Protein AF-R7V0L1-F1 (afdb_monomer)

Radius of gyration: 21.07 Å; Cα contacts (8 Å, |Δi|>4): 513; chains: 1; bounding box: 52×40×60 Å

pLDDT: mean 90.12, std 7.85, range [48.59, 98.0]

Mean predicted aligned error: 5.05 Å

Secondary structure (DSSP, 8-state):
--TTEEEEESTHHHHHHHHH-PPS---GGGGTB-TTSPBP---HHHHHHHHHHHHHHHTT-GGGS-HHHHH-HHHHTT-TTTHHIIIIISTT--HHHHHTTTTTTTTEETTTEE-HHHHHHTTHHHHHHHHTT--SS--HHHHHHTTTS-HHHHHHHHHHHHHHHHHHHHHHHHHHHHHHHHHH-SEEEEE-SSS-GGGHHHHHHH-TT--EEEEE--HHHHHHHHHTTT--SSS--HHHHHHHHHHHHHHHHHHHHHHHHHSTTTEEEEEHHHHHHSHHHHHHHHHHHTT-SS--HHHHHHHHHHHT-SS---TTSS--S-HHHHHHGGGGS-HHHHHHHHHHHHHHHHHTT---

InterPro domains:
  IPR027417 P-loop containing nucleoside triphosphate hydrolase [G3DSA:3.40.50.300] (94-356)
  IPR027417 P-loop containing nucleoside triphosphate hydrolase [SSF52540] (202-354)
  IPR051135 Gal/GlcNAc/GalNAc Sulfotransferase [PTHR10704] (168-355)

Foldseek 3Di:
DAPLEWEQEALVQLVCCLQQLAAGAADLLQLFADLVLHGDDQDPVSLVSVLVQVLCQLVLVCVPHQLSSLQALPRLCVGPLRVCSNVPLNVPHHLNVLSVLQNVLRAADPDHHRHSVSSVVSVVNVLSVLLAQDQDPPDPSLVVCVVVDDPSNSVSSNSSNNRSNVSVVSSVVVSVVSSVSSVSRPHYYYDHSNDALQSCVSNCVSCVLAAAEAEDEQLLLVLVLCVVVVSDNPVDDSLSSLQNVQSRLVRSLVSCVVVCVVPPLRYDYDYPLCCQVVVQVRQQVVQVSSPHRGHDPVSVVVSVCQQCPPDDPPSPDRRDNHNVCSRCVSVVDPPVSVVSSCVRRVVVCVSSPHDD

Solvent-accessible surface area (backbone atoms only — not comparable to full-atom values): 19430 Å² total; per-residue (Å²): 99,50,89,48,47,39,52,40,49,47,54,55,53,30,48,40,31,62,46,33,30,32,63,72,78,50,49,42,59,46,70,42,34,40,96,88,35,44,72,50,87,76,52,70,66,58,52,54,51,50,38,53,49,54,50,25,62,63,69,44,39,62,89,79,46,60,59,40,62,68,42,37,62,74,40,35,44,67,12,76,82,46,27,59,41,36,68,69,43,34,67,91,55,63,54,61,72,29,33,64,55,33,19,80,67,11,30,47,50,74,87,43,39,50,33,63,67,45,4,57,74,60,41,32,39,61,52,52,61,66,31,52,69,32,82,62,88,87,41,80,65,49,68,67,43,54,86,78,46,58,68,69,62,49,52,25,44,46,52,21,15,31,42,48,33,52,51,41,61,46,38,55,79,36,48,63,60,50,38,54,52,50,71,71,32,82,36,71,45,73,46,76,71,61,64,58,52,66,69,44,62,65,40,47,76,75,36,89,86,60,67,45,76,48,77,42,66,63,63,61,39,50,45,51,57,38,60,79,64,72,65,56,91,70,86,61,52,71,49,54,53,23,38,37,51,32,39,48,52,42,52,31,50,53,33,45,58,51,48,41,68,76,40,71,86,36,61,43,80,44,50,49,59,37,50,63,78,37,40,68,61,40,39,30,53,55,27,39,70,71,76,34,94,51,53,49,73,54,33,55,54,39,52,56,43,26,38,50,20,99,58,55,50,60,94,86,43,80,32,21,49,56,33,64,53,70,62,53,49,50,76,76,52,58,68,65,61,53,50,48,32,42,75,51,26,48,67,42,37,51,75,73,71,46,87,129

Nearest PDB structures (foldseek):
  3ap3-assembly1_A  TM=5.973E-01  e=2.558E-03  Homo sapiens
  8w5z-assembly1_C  TM=5.597E-01  e=4.007E-03  Ixodes
  3ap3-assembly2_D  TM=5.496E-01  e=5.016E-03  Homo sapiens
  5wri-assembly1_B  TM=5.623E-01  e=1.125E-02  Homo sapiens
  2z6v-assembly1_A  TM=3.704E-01  e=3.160E-02  Mycobacterium avium

Sequence (356 aa):
MDPDGLLWYEPLDQFFMAYLGHAQWGLPLHLTMLPSGQRRTIPAEEHSLLRKYLKNMLTCNYDHLPTEALSSRDFIGQSSALRFVKNVCLRRFSILDCTDHITDHCGTRGLHGRDPQESWRNRCPYVIQKVRGLSTRDSPVIHRLTPEFNNSMLNDFIKHGICVNAAKRELKKCLSPAKTVCRRKRIQAVEVLRSNMDALDDVIQEIPDLFVVYLVRDPRAIVRSTMAKSLNASRGTLADEAKILCAKMRLDYEDFRRLNRKYPGLFLMVKYEDLVLRSTVFGNAVYRHIGRDACSVQWQRFIKYATRANKSSGDFGIFRSNGAESVHSWRLMPSKDIADINKYCVGVVRQLGYSV

Organism: Capitella teleta (NCBI:txid283909)

Structure (mmCIF, N/CA/C/O backbone):
data_AF-R7V0L1-F1
#
_entry.id   AF-R7V0L1-F1
#
loop_
_atom_site.group_PDB
_atom_site.id
_atom_site.type_symbol
_atom_site.label_atom_id
_atom_site.label_alt_id
_atom_site.label_comp_id
_atom_site.label_asym_id
_atom_site.label_entity_id
_atom_site.label_seq_id
_atom_site.pdbx_PDB_ins_code
_atom_site.Cartn_x
_atom_site.Cartn_y
_atom_site.Cartn_z
_atom_site.occupancy
_atom_site.B_iso_or_equiv
_atom_site.auth_seq_id
_atom_site.auth_comp_id
_atom_site.auth_asym_id
_atom_site.auth_atom_id
_atom_site.pdbx_PDB_model_num
ATOM 1 N N . MET A 1 1 ? -11.818 -0.217 -15.431 1.00 74.81 1 MET A N 1
ATOM 2 C CA . MET A 1 1 ? -11.684 -1.140 -14.283 1.00 74.81 1 MET A CA 1
ATOM 3 C C . MET A 1 1 ? -12.434 -2.411 -14.605 1.00 74.81 1 MET A C 1
ATOM 5 O O . MET A 1 1 ? -13.411 -2.338 -15.342 1.00 74.81 1 MET A O 1
ATOM 9 N N . ASP A 1 2 ? -11.943 -3.541 -14.109 1.00 85.94 2 ASP A N 1
ATOM 10 C CA . ASP A 1 2 ? -12.599 -4.829 -14.313 1.00 85.94 2 ASP A CA 1
ATOM 11 C C . ASP A 1 2 ? -13.941 -4.866 -13.555 1.00 85.94 2 ASP A C 1
ATOM 13 O O . ASP A 1 2 ? -13.969 -4.493 -12.376 1.00 85.94 2 ASP A O 1
ATOM 17 N N . PRO A 1 3 ? -15.057 -5.242 -14.205 1.00 87.38 3 PRO A N 1
ATOM 18 C CA . PRO A 1 3 ? -16.363 -5.288 -13.556 1.00 87.38 3 PRO A CA 1
ATOM 19 C C . PRO A 1 3 ? -16.449 -6.332 -12.433 1.00 87.38 3 PRO A C 1
ATOM 21 O O . PRO A 1 3 ? -17.240 -6.132 -11.509 1.00 87.38 3 PRO A O 1
ATOM 24 N N . ASP A 1 4 ? -15.625 -7.377 -12.451 1.00 91.38 4 ASP A N 1
ATOM 25 C CA . ASP A 1 4 ? -15.613 -8.444 -11.448 1.00 91.38 4 ASP A CA 1
ATOM 26 C C . ASP A 1 4 ? -14.691 -8.127 -10.259 1.00 91.38 4 ASP A C 1
ATOM 28 O O . ASP A 1 4 ? -14.724 -8.837 -9.250 1.00 91.38 4 ASP A O 1
ATOM 32 N N . GLY A 1 5 ? -13.916 -7.039 -10.340 1.00 92.06 5 GLY A N 1
ATOM 33 C CA . GLY A 1 5 ? -12.948 -6.631 -9.323 1.00 92.06 5 GLY A CA 1
ATOM 34 C C . GLY A 1 5 ? -13.457 -5.621 -8.289 1.00 92.06 5 GLY A C 1
ATOM 35 O O . GLY A 1 5 ? -14.186 -4.673 -8.603 1.00 92.06 5 GLY A O 1
ATOM 36 N N . LEU A 1 6 ? -12.999 -5.787 -7.048 1.00 94.31 6 LEU A N 1
ATOM 37 C CA . LEU A 1 6 ? -12.918 -4.753 -6.018 1.00 94.31 6 LEU A CA 1
ATOM 38 C C . LEU A 1 6 ? -11.441 -4.477 -5.740 1.00 94.31 6 LEU A C 1
ATOM 40 O O . LEU A 1 6 ? -10.730 -5.374 -5.304 1.00 94.31 6 LEU A O 1
ATOM 44 N N . LEU A 1 7 ? -10.994 -3.240 -5.954 1.00 92.62 7 LEU A N 1
ATOM 45 C CA . LEU A 1 7 ? -9.638 -2.812 -5.610 1.00 92.62 7 LEU A CA 1
ATOM 46 C C . LEU A 1 7 ? -9.661 -1.920 -4.370 1.00 92.62 7 LEU A C 1
ATOM 48 O O . LEU A 1 7 ? -10.397 -0.929 -4.339 1.00 92.62 7 LEU A O 1
ATOM 52 N N . TRP A 1 8 ? -8.815 -2.239 -3.399 1.00 93.12 8 TRP A N 1
ATOM 53 C CA . TRP A 1 8 ? -8.359 -1.325 -2.361 1.00 93.12 8 TRP A CA 1
ATOM 54 C C . TRP A 1 8 ? -7.031 -0.714 -2.797 1.00 93.12 8 TRP A C 1
ATOM 56 O O . TRP A 1 8 ? -6.026 -1.414 -2.900 1.00 93.12 8 TRP A O 1
ATOM 66 N N . TYR A 1 9 ? -7.041 0.586 -3.076 1.00 90.44 9 TYR A N 1
ATOM 67 C CA . TYR A 1 9 ? -5.841 1.318 -3.461 1.00 90.44 9 TYR A CA 1
ATOM 68 C C . TYR A 1 9 ? -5.109 1.794 -2.205 1.00 90.44 9 TYR A C 1
ATOM 70 O O . TYR A 1 9 ? -5.675 2.578 -1.442 1.00 90.44 9 TYR A O 1
ATOM 78 N N . GLU A 1 10 ? -3.883 1.313 -1.996 1.00 89.62 10 GLU A N 1
ATOM 79 C CA . GLU A 1 10 ? -2.983 1.737 -0.918 1.00 89.62 10 GLU A CA 1
ATOM 80 C C . GLU A 1 10 ? -3.600 1.772 0.498 1.00 89.62 10 GLU A C 1
ATOM 82 O O . GLU A 1 10 ? -3.348 2.719 1.246 1.00 89.62 10 GLU A O 1
ATOM 87 N N . PRO A 1 11 ? -4.368 0.752 0.943 1.00 92.75 11 PRO A N 1
ATOM 88 C CA . PRO A 1 11 ? -5.076 0.824 2.221 1.00 92.75 11 PRO A CA 1
ATOM 89 C C . PRO A 1 11 ? -4.150 0.869 3.441 1.00 92.75 11 PRO A C 1
ATOM 91 O O . PRO A 1 11 ? -4.594 1.155 4.552 1.00 92.75 11 PRO A O 1
ATOM 94 N N . LEU A 1 12 ? -2.858 0.577 3.267 1.00 92.88 12 LEU A N 1
ATOM 95 C CA . LEU A 1 12 ? -1.906 0.659 4.365 1.00 92.88 12 LEU A CA 1
ATOM 96 C C . LEU A 1 12 ? -1.685 2.092 4.842 1.00 92.88 12 LEU A C 1
ATOM 98 O O . LEU A 1 12 ? -1.290 2.288 5.984 1.00 92.88 12 LEU A O 1
ATOM 102 N N . ASP A 1 13 ? -1.994 3.106 4.038 1.00 89.75 13 ASP A N 1
ATOM 103 C CA . ASP A 1 13 ? -1.960 4.476 4.541 1.00 89.75 13 ASP A CA 1
ATOM 104 C C . ASP A 1 13 ? -2.982 4.688 5.671 1.00 89.75 13 ASP A C 1
ATOM 106 O O . ASP A 1 13 ? -2.658 5.233 6.726 1.00 89.75 13 ASP A O 1
ATOM 110 N N . GLN A 1 14 ? -4.190 4.148 5.497 1.00 91.75 14 GLN A N 1
ATOM 111 C CA . GLN A 1 14 ? -5.243 4.135 6.508 1.00 91.75 14 GLN A CA 1
ATOM 112 C C . GLN A 1 14 ? -4.921 3.194 7.666 1.00 91.75 14 GLN A C 1
ATOM 114 O O . GLN A 1 14 ? -5.341 3.466 8.785 1.00 91.75 14 GLN A O 1
ATOM 119 N N . PHE A 1 15 ? -4.176 2.110 7.433 1.00 94.25 15 PHE A N 1
ATOM 120 C CA . PHE A 1 15 ? -3.647 1.276 8.514 1.00 94.25 15 PHE A CA 1
ATOM 121 C C . PHE A 1 15 ? -2.755 2.099 9.455 1.00 94.25 15 PHE A C 1
ATOM 123 O O . PHE A 1 15 ? -2.986 2.130 10.664 1.00 94.25 15 PHE A O 1
ATOM 130 N N . PHE A 1 16 ? -1.774 2.815 8.903 1.00 92.38 16 PHE A N 1
ATOM 131 C CA . PHE A 1 16 ? -0.852 3.632 9.693 1.00 92.38 16 PHE A CA 1
ATOM 132 C C . PHE A 1 16 ? -1.552 4.803 10.391 1.00 92.38 16 PHE A C 1
ATOM 134 O O . PHE A 1 16 ? -1.212 5.124 11.527 1.00 92.38 16 PHE A O 1
ATOM 141 N N . MET A 1 17 ? -2.577 5.379 9.767 1.00 90.94 17 MET A N 1
ATOM 142 C CA . MET A 1 17 ? -3.457 6.362 10.404 1.00 90.94 17 MET A CA 1
ATOM 143 C C . MET A 1 17 ? -4.220 5.761 11.590 1.00 90.94 17 MET A C 1
ATOM 145 O O . MET A 1 17 ? -4.159 6.280 12.700 1.00 90.94 17 MET A O 1
ATOM 149 N N . ALA A 1 18 ? -4.875 4.619 11.373 1.00 94.12 18 ALA A N 1
ATOM 150 C CA . ALA A 1 18 ? -5.752 3.985 12.351 1.00 94.12 18 ALA A CA 1
ATOM 151 C C . ALA A 1 18 ? -5.036 3.426 13.577 1.00 94.12 18 ALA A C 1
ATOM 153 O O . ALA A 1 18 ? -5.656 3.296 14.632 1.00 94.12 18 ALA A O 1
ATOM 154 N N . TYR A 1 19 ? -3.792 2.978 13.412 1.00 95.12 19 TYR A N 1
ATOM 155 C CA . TYR A 1 19 ? -3.085 2.232 14.450 1.00 95.12 19 TYR A CA 1
ATOM 156 C C . TYR A 1 19 ? -1.836 2.938 14.953 1.00 95.12 19 TYR A C 1
ATOM 158 O O . TYR A 1 19 ? -1.495 2.748 16.114 1.00 95.12 19 TYR A O 1
ATOM 166 N N . LEU A 1 20 ? -1.170 3.750 14.128 1.00 94.00 20 LEU A N 1
ATOM 167 C CA . LEU A 1 20 ? 0.045 4.465 14.526 1.00 94.00 20 LEU A CA 1
ATOM 168 C C . LEU A 1 20 ? -0.144 5.984 14.613 1.00 94.00 20 LEU A C 1
ATOM 170 O O . LEU A 1 20 ? 0.811 6.662 14.969 1.00 94.00 20 LEU A O 1
ATOM 174 N N . GLY A 1 21 ? -1.334 6.519 14.311 1.00 91.56 21 GLY A N 1
ATOM 175 C CA . GLY A 1 21 ? -1.640 7.948 14.435 1.00 91.56 21 GLY A CA 1
ATOM 176 C C . GLY A 1 21 ? -0.986 8.838 13.377 1.00 91.56 21 GLY A C 1
ATOM 177 O O . GLY A 1 21 ? -0.879 10.043 13.578 1.00 91.56 21 GLY A O 1
ATOM 178 N N . HIS A 1 22 ? -0.523 8.268 12.262 1.00 89.12 22 HIS A N 1
ATOM 179 C CA . HIS A 1 22 ? 0.111 9.046 11.198 1.00 89.12 22 HIS A CA 1
ATOM 180 C C . HIS A 1 22 ? -0.919 9.704 10.265 1.00 89.12 22 HIS A C 1
ATOM 182 O O . HIS A 1 22 ? -1.832 9.041 9.770 1.00 89.12 22 HIS A O 1
ATOM 188 N N . ALA A 1 23 ? -0.719 10.981 9.929 1.00 79.56 23 ALA A N 1
ATOM 189 C CA . ALA A 1 23 ? -1.482 11.665 8.879 1.00 79.56 23 ALA A CA 1
ATOM 190 C C . ALA A 1 23 ? -1.207 11.068 7.487 1.00 79.56 23 ALA A C 1
ATOM 192 O O . ALA A 1 23 ? -0.208 10.376 7.300 1.00 79.56 23 ALA A O 1
ATOM 193 N N . GLN A 1 24 ? -2.075 11.336 6.505 1.00 74.62 24 GLN A N 1
ATOM 194 C CA . GLN A 1 24 ? -2.066 10.731 5.162 1.00 74.62 24 GLN A CA 1
ATOM 195 C C . GLN A 1 24 ? -0.830 11.087 4.301 1.00 74.62 24 GLN A C 1
ATOM 197 O O . GLN A 1 24 ? -0.127 12.047 4.585 1.00 74.62 24 GLN A O 1
ATOM 202 N N . TRP A 1 25 ? -0.572 10.318 3.233 1.00 71.50 25 TRP A N 1
ATOM 203 C CA . TRP A 1 25 ? 0.422 10.613 2.177 1.00 71.50 25 TRP A CA 1
ATOM 204 C C . TRP A 1 25 ? 1.910 10.564 2.577 1.00 71.50 25 TRP A C 1
ATOM 206 O O . TRP A 1 25 ? 2.760 11.208 1.961 1.00 71.50 25 TRP A O 1
ATOM 216 N N . GLY A 1 26 ? 2.260 9.736 3.558 1.00 71.06 26 GLY A N 1
ATOM 217 C CA . GLY A 1 26 ? 3.652 9.459 3.911 1.00 71.06 26 GLY A CA 1
ATOM 218 C C . GLY A 1 26 ? 4.348 8.578 2.877 1.00 71.06 26 GLY A C 1
ATOM 219 O O . GLY A 1 26 ? 3.712 7.744 2.216 1.00 71.06 26 GLY A O 1
ATOM 220 N N . LEU A 1 27 ? 5.665 8.750 2.763 1.00 75.88 27 LEU A N 1
ATOM 221 C CA . LEU A 1 27 ? 6.492 7.990 1.829 1.00 75.88 27 LEU A CA 1
ATOM 222 C C . LEU A 1 27 ? 6.538 6.507 2.218 1.00 75.88 27 LEU A C 1
ATOM 224 O O . LEU A 1 27 ? 6.838 6.196 3.374 1.00 75.88 27 LEU A O 1
ATOM 228 N N . PRO A 1 28 ? 6.299 5.576 1.273 1.00 79.69 28 PRO A N 1
ATOM 229 C CA . PRO A 1 28 ? 6.284 4.150 1.590 1.00 79.69 28 PRO A CA 1
ATOM 230 C C . PRO A 1 28 ? 7.581 3.618 2.206 1.00 79.69 28 PRO A C 1
ATOM 232 O O . PRO A 1 28 ? 7.540 2.743 3.073 1.00 79.69 28 PRO A O 1
ATOM 235 N N . LEU A 1 29 ? 8.726 4.180 1.804 1.00 82.31 29 LEU A N 1
ATOM 236 C CA . LEU A 1 29 ? 10.037 3.753 2.290 1.00 82.31 29 LEU A CA 1
ATOM 237 C C . LEU A 1 29 ? 10.214 4.012 3.794 1.00 82.31 29 LEU A C 1
ATOM 239 O O . LEU A 1 29 ? 10.727 3.144 4.488 1.00 82.31 29 LEU A O 1
ATOM 243 N N . HIS A 1 30 ? 9.716 5.129 4.335 1.00 78.62 30 HIS A N 1
ATOM 244 C CA . HIS A 1 30 ? 9.866 5.477 5.761 1.00 78.62 30 HIS A CA 1
ATOM 245 C C . HIS A 1 30 ? 9.185 4.504 6.720 1.00 78.62 30 HIS A C 1
ATOM 247 O O . HIS A 1 30 ? 9.562 4.370 7.880 1.00 78.62 30 HIS A O 1
ATOM 253 N N . LEU A 1 31 ? 8.165 3.811 6.228 1.00 85.81 31 LEU A N 1
ATOM 254 C CA . LEU A 1 31 ? 7.358 2.907 7.035 1.00 85.81 31 LEU A CA 1
ATOM 255 C C . LEU A 1 31 ? 8.014 1.534 7.184 1.00 85.81 31 LEU A C 1
ATOM 257 O O . LEU A 1 31 ? 7.662 0.767 8.080 1.00 85.81 31 LEU A O 1
ATOM 261 N N . THR A 1 32 ? 8.969 1.220 6.313 1.00 87.75 32 THR A N 1
ATOM 262 C CA . THR A 1 32 ? 9.531 -0.125 6.156 1.00 87.75 32 THR A CA 1
ATOM 263 C C . THR A 1 32 ? 11.055 -0.159 6.228 1.00 87.75 32 THR A C 1
ATOM 265 O O . THR A 1 32 ? 11.626 -1.202 6.557 1.00 87.75 32 THR A O 1
ATOM 268 N N . MET A 1 33 ? 11.712 0.977 5.987 1.00 88.69 33 MET A N 1
ATOM 269 C CA . MET A 1 33 ? 13.160 1.127 5.912 1.00 88.69 33 MET A CA 1
ATOM 270 C C . MET A 1 33 ? 13.649 2.257 6.817 1.00 88.69 33 MET A C 1
ATOM 272 O O . MET A 1 33 ? 13.015 3.301 6.953 1.00 88.69 33 MET A O 1
ATOM 276 N N . LEU A 1 34 ? 14.826 2.053 7.397 1.00 86.56 34 LEU A N 1
ATOM 277 C CA . LEU A 1 34 ? 15.608 3.077 8.073 1.00 86.56 34 LEU A CA 1
ATOM 278 C C . LEU A 1 34 ? 16.390 3.920 7.052 1.00 86.56 34 LEU A C 1
ATOM 280 O O . LEU A 1 34 ? 16.777 3.392 6.005 1.00 86.56 34 LEU A O 1
ATOM 284 N N . PRO A 1 35 ? 16.753 5.177 7.380 1.00 80.25 35 PRO A N 1
ATOM 285 C CA . PRO A 1 35 ? 17.646 5.987 6.544 1.00 80.25 35 PRO A CA 1
ATOM 286 C C . PRO A 1 35 ? 19.001 5.319 6.251 1.00 80.25 35 PRO A C 1
ATOM 288 O O . PRO A 1 35 ? 19.641 5.604 5.243 1.00 80.25 35 PRO A O 1
ATOM 291 N N . SER A 1 36 ? 19.434 4.386 7.107 1.00 84.25 36 SER A N 1
ATOM 292 C CA . SER A 1 36 ? 20.638 3.575 6.894 1.00 84.25 36 SER A CA 1
ATOM 293 C C . SER A 1 36 ? 20.528 2.597 5.713 1.00 84.25 36 SER A C 1
ATOM 295 O O . SER A 1 36 ? 21.552 2.088 5.255 1.00 84.25 36 SER A O 1
ATOM 297 N N . GLY A 1 37 ? 19.317 2.333 5.208 1.00 84.88 37 GLY A N 1
ATOM 298 C CA . GLY A 1 37 ? 19.017 1.294 4.218 1.00 84.88 37 GLY A CA 1
ATOM 299 C C . GLY A 1 37 ? 18.726 -0.080 4.833 1.00 84.88 37 GLY A C 1
ATOM 300 O O . GLY A 1 37 ? 18.533 -1.050 4.104 1.00 84.88 37 GLY A O 1
ATOM 301 N N . GLN A 1 38 ? 18.689 -0.186 6.163 1.00 89.81 38 GLN A N 1
ATOM 302 C CA . GLN A 1 38 ? 18.262 -1.398 6.868 1.00 89.81 38 GLN A CA 1
ATOM 303 C C . GLN A 1 38 ? 16.735 -1.448 6.991 1.00 89.81 38 GLN A C 1
ATOM 305 O O . GLN A 1 38 ? 16.074 -0.410 6.966 1.00 89.81 38 GLN A O 1
ATOM 310 N N . ARG A 1 39 ? 16.159 -2.646 7.154 1.00 91.25 39 ARG A N 1
ATOM 311 C CA . ARG A 1 39 ? 14.728 -2.770 7.469 1.00 91.25 39 ARG A CA 1
ATOM 312 C C . ARG A 1 39 ? 14.442 -2.177 8.836 1.00 91.25 39 ARG A C 1
ATOM 314 O O . ARG A 1 39 ? 15.223 -2.342 9.772 1.00 91.25 39 ARG A O 1
ATOM 321 N N . ARG A 1 40 ? 13.279 -1.548 8.958 1.00 89.94 40 ARG A N 1
ATOM 322 C CA . ARG A 1 40 ? 12.707 -1.282 10.271 1.00 89.94 40 ARG A CA 1
ATOM 323 C C . ARG A 1 40 ? 12.292 -2.611 10.898 1.00 89.94 40 ARG A C 1
ATOM 325 O O . ARG A 1 40 ? 11.610 -3.410 10.261 1.00 89.94 40 ARG A O 1
ATOM 332 N N . THR A 1 41 ? 12.635 -2.805 12.164 1.00 90.06 41 THR A N 1
ATOM 333 C CA . THR A 1 41 ? 12.051 -3.881 12.966 1.00 90.06 41 THR A CA 1
ATOM 334 C C . THR A 1 41 ? 10.575 -3.577 13.207 1.00 90.06 41 THR A C 1
ATOM 336 O O . THR A 1 41 ? 10.239 -2.581 13.849 1.00 90.06 41 THR A O 1
ATOM 339 N N . ILE A 1 42 ? 9.692 -4.414 12.665 1.00 90.25 42 ILE A N 1
ATOM 340 C CA . ILE A 1 42 ? 8.241 -4.285 12.830 1.00 90.25 42 ILE A CA 1
ATOM 341 C C . ILE A 1 42 ? 7.838 -5.010 14.123 1.00 90.25 42 ILE A C 1
ATOM 343 O O . ILE A 1 42 ? 8.108 -6.207 14.241 1.00 90.25 42 ILE A O 1
ATOM 347 N N . PRO A 1 43 ? 7.204 -4.335 15.102 1.00 92.94 43 PRO A N 1
ATOM 348 C CA . PRO A 1 43 ? 6.732 -4.996 16.315 1.00 92.94 43 PRO A CA 1
ATOM 349 C C . PRO A 1 43 ? 5.710 -6.096 16.012 1.00 92.94 43 PRO A C 1
ATOM 351 O O . PRO A 1 43 ? 4.880 -5.955 15.113 1.00 92.94 43 PRO A O 1
ATOM 354 N N . ALA A 1 44 ? 5.715 -7.166 16.811 1.00 93.12 44 ALA A N 1
ATOM 355 C CA . ALA A 1 44 ? 4.793 -8.293 16.636 1.00 93.12 44 ALA A CA 1
ATOM 356 C C . ALA A 1 44 ? 3.312 -7.867 16.681 1.00 93.12 44 ALA A C 1
ATOM 358 O O . ALA A 1 44 ? 2.482 -8.411 15.951 1.00 93.12 44 ALA A O 1
ATOM 359 N N . GLU A 1 45 ? 2.977 -6.865 17.501 1.00 94.38 45 GLU A N 1
ATOM 360 C CA . GLU A 1 45 ? 1.629 -6.293 17.539 1.00 94.38 45 GLU A CA 1
ATOM 361 C C . GLU A 1 45 ? 1.269 -5.601 16.216 1.00 94.38 45 GLU A C 1
ATOM 363 O O . GLU A 1 45 ? 0.197 -5.862 15.671 1.00 94.38 45 GLU A O 1
ATOM 368 N N . GLU A 1 46 ? 2.170 -4.789 15.650 1.00 94.06 46 GLU A N 1
ATOM 369 C CA . GLU A 1 46 ? 1.960 -4.151 14.344 1.00 94.06 46 GLU A CA 1
ATOM 370 C C . GLU A 1 46 ? 1.739 -5.196 13.247 1.00 94.06 46 GLU A C 1
ATOM 372 O O . GLU A 1 46 ? 0.805 -5.083 12.454 1.00 94.06 46 GLU A O 1
ATOM 377 N N . HIS A 1 47 ? 2.556 -6.251 13.249 1.00 92.50 47 HIS A N 1
ATOM 378 C CA . HIS A 1 47 ? 2.446 -7.357 12.304 1.00 92.50 47 HIS A CA 1
ATOM 379 C C . HIS A 1 47 ? 1.090 -8.074 12.413 1.00 92.50 47 HIS A C 1
ATOM 381 O O . HIS A 1 47 ? 0.403 -8.298 11.414 1.00 92.50 47 HIS A O 1
ATOM 387 N N . SER A 1 48 ? 0.653 -8.366 13.641 1.00 94.25 48 SER A N 1
ATOM 388 C CA . SER A 1 48 ? -0.649 -8.981 13.930 1.00 94.25 48 SER A CA 1
ATOM 389 C C . SER A 1 48 ? -1.818 -8.103 13.472 1.00 94.25 48 SER A C 1
ATOM 391 O O . SER A 1 48 ? -2.785 -8.602 12.885 1.00 94.25 48 SER A O 1
ATOM 393 N N . LEU A 1 49 ? -1.732 -6.788 13.696 1.00 95.06 49 LEU A N 1
ATOM 394 C CA . LEU A 1 49 ? -2.730 -5.828 13.228 1.00 95.06 49 LEU A CA 1
ATOM 395 C C . LEU A 1 49 ? -2.777 -5.783 11.697 1.00 95.06 49 LEU A C 1
ATOM 397 O O . LEU A 1 49 ? -3.871 -5.844 11.136 1.00 95.06 49 LEU A O 1
ATOM 401 N N . LEU A 1 50 ? -1.623 -5.724 11.025 1.00 94.62 50 LEU A N 1
ATOM 402 C CA . LEU A 1 50 ? -1.520 -5.695 9.562 1.00 94.62 50 LEU A CA 1
ATOM 403 C C . LEU A 1 50 ? -2.163 -6.937 8.937 1.00 94.62 50 LEU A C 1
ATOM 405 O O . LEU A 1 50 ? -2.992 -6.825 8.030 1.00 94.62 50 LEU A O 1
ATOM 409 N N . ARG A 1 51 ? -1.839 -8.118 9.471 1.00 94.56 51 ARG A N 1
ATOM 410 C CA . ARG A 1 51 ? -2.411 -9.395 9.035 1.00 94.56 51 ARG A CA 1
ATOM 411 C C . ARG A 1 51 ? -3.934 -9.398 9.131 1.00 94.56 51 ARG A C 1
ATOM 413 O O . ARG A 1 51 ? -4.619 -9.669 8.145 1.00 94.56 51 ARG A O 1
ATOM 420 N N . LYS A 1 52 ? -4.480 -9.041 10.301 1.00 95.81 52 LYS A N 1
ATOM 421 C CA . LYS A 1 52 ? -5.936 -8.957 10.524 1.00 95.81 52 LYS A CA 1
ATOM 422 C C . LYS A 1 52 ? -6.593 -7.928 9.607 1.00 95.81 52 LYS A C 1
ATOM 424 O O . LYS A 1 52 ? -7.684 -8.173 9.097 1.00 95.81 52 LYS A O 1
ATOM 429 N N . TYR A 1 53 ? -5.935 -6.793 9.390 1.00 96.38 53 TYR A N 1
ATOM 430 C CA . TYR A 1 53 ? -6.423 -5.715 8.540 1.00 96.38 53 TYR A CA 1
ATOM 431 C C . TYR A 1 53 ? -6.597 -6.173 7.088 1.00 96.38 53 TYR A C 1
ATOM 433 O O . TYR A 1 53 ? -7.696 -6.067 6.540 1.00 96.38 53 TYR A O 1
ATOM 441 N N . LEU A 1 54 ? -5.555 -6.766 6.498 1.00 95.56 54 LEU A N 1
ATOM 442 C CA . LEU A 1 54 ? -5.601 -7.290 5.130 1.00 95.56 54 LEU A CA 1
ATOM 443 C C . LEU A 1 54 ? -6.597 -8.447 4.995 1.00 95.56 54 LEU A C 1
ATOM 445 O O . LEU A 1 54 ? -7.407 -8.442 4.065 1.00 95.56 54 LEU A O 1
ATOM 449 N N . LYS A 1 55 ? -6.621 -9.379 5.959 1.00 95.56 55 LYS A N 1
ATOM 450 C CA . LYS A 1 55 ? -7.606 -10.471 5.998 1.00 95.56 55 LYS A CA 1
ATOM 451 C C . LYS A 1 55 ? -9.032 -9.935 5.967 1.00 95.56 55 LYS A C 1
ATOM 453 O O . LYS A 1 55 ? -9.827 -10.354 5.131 1.00 95.56 55 LYS A O 1
ATOM 458 N N . ASN A 1 56 ? -9.365 -8.988 6.841 1.00 96.31 56 ASN A N 1
ATOM 459 C CA . ASN A 1 56 ? -10.719 -8.442 6.924 1.00 96.31 56 ASN A CA 1
ATOM 460 C C . ASN A 1 56 ? -11.124 -7.664 5.659 1.00 96.31 56 ASN A C 1
ATOM 462 O O . ASN A 1 56 ? -12.300 -7.679 5.290 1.00 96.31 56 ASN A O 1
ATOM 466 N N . MET A 1 57 ? -10.175 -7.022 4.969 1.00 94.56 57 MET A N 1
ATOM 467 C CA . MET A 1 57 ? -10.429 -6.377 3.675 1.00 94.56 57 MET A CA 1
ATOM 468 C C . MET A 1 57 ? -10.742 -7.382 2.573 1.00 94.56 57 MET A C 1
ATOM 470 O O . MET A 1 57 ? -11.746 -7.232 1.876 1.00 94.56 57 MET A O 1
ATOM 474 N N . LEU A 1 58 ? -9.892 -8.397 2.427 1.00 94.31 58 LEU A N 1
ATOM 475 C CA . LEU A 1 58 ? -9.990 -9.385 1.355 1.00 94.31 58 LEU A CA 1
ATOM 476 C C . LEU A 1 58 ? -11.175 -10.342 1.558 1.00 94.31 58 LEU A C 1
ATOM 478 O O . LEU A 1 58 ? -11.794 -10.759 0.589 1.00 94.31 58 LEU A O 1
ATOM 482 N N . THR A 1 59 ? -11.571 -10.602 2.808 1.00 94.12 59 THR A N 1
ATOM 483 C CA . THR A 1 59 ? -12.707 -11.482 3.156 1.00 94.12 59 THR A CA 1
ATOM 484 C C . THR A 1 59 ? -14.031 -10.738 3.380 1.00 94.12 59 THR A C 1
ATOM 486 O O . THR A 1 59 ? -15.006 -11.309 3.872 1.00 94.12 59 THR A O 1
ATOM 489 N N . CYS A 1 60 ? -14.103 -9.451 3.026 1.00 95.06 60 CYS A N 1
ATOM 490 C CA . CYS A 1 60 ? -15.302 -8.620 3.184 1.00 95.06 60 CYS A CA 1
ATOM 491 C C . CYS A 1 60 ? -15.821 -8.490 4.637 1.00 95.06 60 CYS A C 1
ATOM 493 O O . CYS A 1 60 ? -17.011 -8.225 4.855 1.00 95.06 60 CYS A O 1
ATOM 495 N N . ASN A 1 61 ? -14.956 -8.654 5.641 1.00 95.62 61 ASN A N 1
ATOM 496 C CA . ASN A 1 61 ? -15.291 -8.551 7.062 1.00 95.62 61 ASN A CA 1
ATOM 497 C C . ASN A 1 61 ? -15.139 -7.110 7.583 1.00 95.62 61 ASN A C 1
ATOM 499 O O . ASN A 1 61 ? -14.334 -6.805 8.465 1.00 95.62 61 ASN A O 1
ATOM 503 N N . TYR A 1 62 ? -15.912 -6.192 7.002 1.00 95.00 62 TYR A N 1
ATOM 504 C CA . TYR A 1 62 ? -15.709 -4.755 7.213 1.00 95.00 62 TYR A CA 1
ATOM 505 C C . TYR A 1 62 ? -16.092 -4.262 8.615 1.00 95.00 62 TYR A C 1
ATOM 507 O O . TYR A 1 62 ? -15.658 -3.185 9.009 1.00 95.00 62 TYR A O 1
ATOM 515 N N . ASP A 1 63 ? -16.861 -5.033 9.390 1.00 93.44 63 ASP A N 1
ATOM 516 C CA . ASP A 1 63 ? -17.207 -4.682 10.777 1.00 93.44 63 ASP A CA 1
ATOM 517 C C . ASP A 1 63 ? -15.984 -4.724 11.714 1.00 93.44 63 ASP A C 1
ATOM 519 O O . ASP A 1 63 ? -15.966 -4.057 12.748 1.00 93.44 63 ASP A O 1
ATOM 523 N N . HIS A 1 64 ? -14.951 -5.480 11.326 1.00 94.94 64 HIS A N 1
ATOM 524 C CA . HIS A 1 64 ? -13.693 -5.627 12.060 1.00 94.94 64 HIS A CA 1
ATOM 525 C C . HIS A 1 64 ? -12.570 -4.738 11.508 1.00 94.94 64 HIS A C 1
ATOM 527 O O . HIS A 1 64 ? -11.426 -4.829 11.962 1.00 94.94 64 HIS A O 1
ATOM 533 N N . LEU A 1 65 ? -12.871 -3.883 10.526 1.00 95.38 65 LEU A N 1
ATOM 534 C CA . LEU A 1 65 ? -11.937 -2.871 10.051 1.00 95.38 65 LEU A CA 1
ATOM 535 C C . LEU A 1 65 ? -12.019 -1.610 10.925 1.00 95.38 65 LEU A C 1
ATOM 537 O O . LEU A 1 65 ? -13.094 -1.263 11.424 1.00 95.38 65 LEU A O 1
ATOM 541 N N . PRO A 1 66 ? -10.896 -0.896 11.111 1.00 95.25 66 PRO A N 1
ATOM 542 C CA . PRO A 1 66 ? -10.919 0.434 11.699 1.00 95.25 66 PRO A CA 1
ATOM 543 C C . PRO A 1 66 ? -11.740 1.381 10.812 1.00 95.25 66 PRO A C 1
ATOM 545 O O . PRO A 1 66 ? -11.792 1.218 9.590 1.00 95.25 66 PRO A O 1
ATOM 548 N N . THR A 1 67 ? -12.368 2.384 11.423 1.00 93.50 67 THR A N 1
ATOM 549 C CA . THR A 1 67 ? -13.225 3.364 10.738 1.00 93.50 67 THR A CA 1
ATOM 550 C C . THR A 1 67 ? -12.496 4.031 9.565 1.00 93.50 67 THR A C 1
ATOM 552 O O . THR A 1 67 ? -13.041 4.152 8.467 1.00 93.50 67 THR A O 1
ATOM 555 N N . GLU A 1 68 ? -11.227 4.358 9.793 1.00 92.69 68 GLU A N 1
ATOM 556 C CA . GLU A 1 68 ? -10.249 4.966 8.897 1.00 92.69 68 GLU A CA 1
ATOM 557 C C . GLU A 1 68 ? -10.147 4.243 7.550 1.00 92.69 68 GLU A C 1
ATOM 559 O O . GLU A 1 68 ? -10.023 4.898 6.513 1.00 92.69 68 GLU A O 1
ATOM 564 N N . ALA A 1 69 ? -10.268 2.907 7.545 1.00 92.50 69 ALA A N 1
ATOM 565 C CA . ALA A 1 69 ? -10.178 2.087 6.336 1.00 92.50 69 ALA A CA 1
ATOM 566 C C . ALA A 1 69 ? -11.190 2.522 5.271 1.00 92.50 69 ALA A C 1
ATOM 568 O O . ALA A 1 69 ? -10.863 2.595 4.087 1.00 92.50 69 ALA A O 1
ATOM 569 N N . LEU A 1 70 ? -12.413 2.834 5.706 1.00 90.81 70 LEU A N 1
ATOM 570 C CA . LEU A 1 70 ? -13.509 3.248 4.838 1.00 90.81 70 LEU A CA 1
ATOM 571 C C . LEU A 1 70 ? -13.720 4.763 4.832 1.00 90.81 70 LEU A C 1
ATOM 573 O O . LEU A 1 70 ? -14.400 5.238 3.927 1.00 90.81 70 LEU A O 1
ATOM 577 N N . SER A 1 71 ? -13.162 5.515 5.790 1.00 87.81 71 SER A N 1
ATOM 578 C CA . SER A 1 71 ? -13.362 6.968 5.903 1.00 87.81 71 SER A CA 1
ATOM 579 C C . SER A 1 71 ? -12.315 7.838 5.200 1.00 87.81 71 SER A C 1
ATOM 581 O O . SER A 1 71 ? -12.539 9.043 5.073 1.00 87.81 71 SER A O 1
ATOM 583 N N . SER A 1 72 ? -11.200 7.283 4.710 1.00 84.62 72 SER A N 1
ATOM 584 C CA . SER A 1 72 ? -10.247 8.060 3.899 1.00 84.62 72 SER A CA 1
ATOM 585 C C . SER A 1 72 ? -10.805 8.350 2.503 1.00 84.62 72 SER A C 1
ATOM 587 O O . SER A 1 72 ? -10.974 7.451 1.676 1.00 84.62 72 SER A O 1
ATOM 589 N N . ARG A 1 73 ? -11.068 9.632 2.221 1.00 79.94 73 ARG A N 1
ATOM 590 C CA . ARG A 1 73 ? -11.689 10.094 0.966 1.00 79.94 73 ARG A CA 1
ATOM 591 C C . ARG A 1 73 ? -10.804 9.894 -0.261 1.00 79.94 73 ARG A C 1
ATOM 593 O O . ARG A 1 73 ? -11.340 9.780 -1.370 1.00 79.94 73 ARG A O 1
ATOM 600 N N . ASP A 1 74 ? -9.492 9.893 -0.092 1.00 78.06 74 ASP A N 1
ATOM 601 C CA . ASP A 1 74 ? -8.563 9.853 -1.218 1.00 78.06 74 ASP A CA 1
ATOM 602 C C . ASP A 1 74 ? -8.342 8.436 -1.717 1.00 78.06 74 ASP A C 1
ATOM 604 O O . ASP A 1 74 ? -8.340 8.224 -2.924 1.00 78.06 74 ASP A O 1
ATOM 608 N N . PHE A 1 75 ? -8.240 7.463 -0.813 1.00 82.12 75 PHE A N 1
ATOM 609 C CA . PHE A 1 75 ? -7.981 6.072 -1.173 1.00 82.12 75 PHE A CA 1
ATOM 610 C C . PHE A 1 75 ? -9.268 5.306 -1.488 1.00 82.12 75 PHE A C 1
ATOM 612 O O . PHE A 1 75 ? -9.366 4.688 -2.551 1.00 82.12 75 PHE A O 1
ATOM 619 N N . ILE A 1 76 ? -10.316 5.415 -0.652 1.00 80.25 76 ILE A N 1
ATOM 620 C CA . ILE A 1 76 ? -11.578 4.700 -0.922 1.00 80.25 76 ILE A CA 1
ATOM 621 C C . ILE A 1 76 ? -12.249 5.194 -2.208 1.00 80.25 76 ILE A C 1
ATOM 623 O O . ILE A 1 76 ? -12.904 4.430 -2.914 1.00 80.25 76 ILE A O 1
ATOM 627 N N . GLY A 1 77 ? -12.043 6.471 -2.552 1.00 73.81 77 GLY A N 1
ATOM 628 C CA . GLY A 1 77 ? -12.561 7.076 -3.776 1.00 73.81 77 GLY A CA 1
ATOM 629 C C . GLY A 1 77 ? -11.962 6.496 -5.061 1.00 73.81 77 GLY A C 1
ATOM 630 O O . GLY A 1 77 ? -12.621 6.554 -6.107 1.00 73.81 77 GLY A O 1
ATOM 631 N N . GLN A 1 78 ? -10.757 5.914 -4.989 1.00 81.31 78 GLN A N 1
ATOM 632 C CA . GLN A 1 78 ? -10.123 5.242 -6.128 1.00 81.31 78 GLN A CA 1
ATOM 633 C C . GLN A 1 78 ? -10.771 3.892 -6.421 1.00 81.31 78 GLN A C 1
ATOM 635 O O . GLN A 1 78 ? -10.801 3.458 -7.570 1.00 81.31 78 GLN A O 1
ATOM 640 N N . SER A 1 79 ? -11.377 3.253 -5.420 1.00 85.75 79 SER A N 1
ATOM 641 C CA . SER A 1 79 ? -12.191 2.068 -5.650 1.00 85.75 79 SER A CA 1
ATOM 642 C C . SER A 1 79 ? -13.505 2.469 -6.315 1.00 85.75 79 SER A C 1
ATOM 644 O O . SER A 1 79 ? -14.411 2.994 -5.669 1.00 85.75 79 SER A O 1
ATOM 646 N N . SER A 1 80 ? -13.651 2.222 -7.620 1.00 85.31 80 SER A N 1
ATOM 647 C CA . SER A 1 80 ? -14.916 2.511 -8.320 1.00 85.31 80 SER A CA 1
ATOM 648 C C . SER A 1 80 ? -16.118 1.825 -7.658 1.00 85.31 80 SER A C 1
ATOM 650 O O . SER A 1 80 ? -17.180 2.434 -7.544 1.00 85.31 80 SER A O 1
ATOM 652 N N . ALA A 1 81 ? -15.923 0.605 -7.147 1.00 89.75 81 ALA A N 1
ATOM 653 C CA . ALA A 1 81 ? -16.937 -0.187 -6.460 1.00 89.75 81 ALA A CA 1
ATOM 654 C C . ALA A 1 81 ? -17.370 0.417 -5.109 1.00 89.75 81 ALA A C 1
ATOM 656 O O . ALA A 1 81 ? -18.529 0.283 -4.723 1.00 89.75 81 ALA A O 1
ATOM 657 N N . LEU A 1 82 ? -16.467 1.106 -4.403 1.00 91.19 82 LEU A N 1
ATOM 658 C CA . LEU A 1 82 ? -16.731 1.711 -3.089 1.00 91.19 82 LEU A CA 1
ATOM 659 C C . LEU A 1 82 ? -16.836 3.242 -3.136 1.00 91.19 82 LEU A C 1
ATOM 661 O O . LEU A 1 82 ? -17.016 3.884 -2.103 1.00 91.19 82 LEU A O 1
ATOM 665 N N . ARG A 1 83 ? -16.815 3.852 -4.327 1.00 89.19 83 ARG A N 1
ATOM 666 C CA . ARG A 1 83 ? -16.885 5.312 -4.504 1.00 89.19 83 ARG A CA 1
ATOM 667 C C . ARG A 1 83 ? -18.130 5.938 -3.868 1.00 89.19 83 ARG A C 1
ATOM 669 O O . ARG A 1 83 ? -18.082 7.079 -3.411 1.00 89.19 83 ARG A O 1
ATOM 676 N N . PHE A 1 84 ? -19.237 5.198 -3.795 1.00 90.56 84 PHE A N 1
ATOM 677 C CA . PHE A 1 84 ? -20.453 5.664 -3.125 1.00 90.56 84 PHE A CA 1
ATOM 678 C C . PHE A 1 84 ? -20.235 5.919 -1.623 1.00 90.56 84 PHE A C 1
ATOM 680 O O . PHE A 1 84 ? -20.867 6.818 -1.079 1.00 90.56 84 PHE A O 1
ATOM 687 N N . VAL A 1 85 ? -19.312 5.205 -0.961 1.00 90.75 85 VAL A N 1
ATOM 688 C CA . VAL A 1 85 ? -18.980 5.423 0.459 1.00 90.75 85 VAL A CA 1
ATOM 689 C C . VAL A 1 85 ? -18.496 6.858 0.664 1.00 90.75 85 VAL A C 1
ATOM 691 O O . VAL A 1 85 ? -19.013 7.577 1.521 1.00 90.75 85 VAL A O 1
ATOM 694 N N . LYS A 1 86 ? -17.589 7.319 -0.205 1.00 86.31 86 LYS A N 1
ATOM 695 C CA . LYS A 1 86 ? -17.119 8.710 -0.239 1.00 86.31 86 LYS A CA 1
ATOM 696 C C . LYS A 1 86 ? -18.256 9.692 -0.519 1.00 86.31 86 LYS A C 1
ATOM 698 O O . LYS A 1 86 ? -18.404 10.681 0.194 1.00 86.31 86 LYS A O 1
ATOM 703 N N . ASN A 1 87 ? -19.035 9.438 -1.568 1.00 87.00 87 ASN A N 1
ATOM 704 C CA . ASN A 1 87 ? -19.988 10.420 -2.092 1.00 87.00 87 ASN A CA 1
ATOM 705 C C . ASN A 1 87 ? -21.255 10.560 -1.235 1.00 87.00 87 ASN A C 1
ATOM 707 O O . ASN A 1 87 ? -21.834 11.643 -1.177 1.00 87.00 87 ASN A O 1
ATOM 711 N N . VAL A 1 88 ? -21.677 9.482 -0.571 1.00 87.69 88 VAL A N 1
ATOM 712 C CA . VAL A 1 88 ? -22.927 9.423 0.198 1.00 87.69 88 VAL A CA 1
ATOM 713 C C . VAL A 1 88 ? -22.661 9.550 1.696 1.00 87.69 88 VAL A C 1
ATOM 715 O O . VAL A 1 88 ? -23.314 10.343 2.371 1.00 87.69 88 VAL A O 1
ATOM 718 N N . CYS A 1 89 ? -21.699 8.796 2.233 1.00 85.81 89 CYS A N 1
ATOM 719 C CA . CYS A 1 89 ? -21.514 8.698 3.683 1.00 85.81 89 CYS A CA 1
ATOM 720 C C . CYS A 1 89 ? -20.494 9.680 4.247 1.00 85.81 89 CYS A C 1
ATOM 722 O O . CYS A 1 89 ? -20.664 10.141 5.367 1.00 85.81 89 CYS A O 1
ATOM 724 N N . LEU A 1 90 ? -19.489 10.060 3.462 1.00 83.06 90 LEU A N 1
ATOM 725 C CA . LEU A 1 90 ? -18.390 10.921 3.914 1.00 83.06 90 LEU A CA 1
ATOM 726 C C . LEU A 1 90 ? -18.419 12.303 3.257 1.00 83.06 90 LEU A C 1
ATOM 728 O O . LEU A 1 90 ? -17.403 12.988 3.179 1.00 83.06 90 LEU A O 1
ATOM 732 N N . ARG A 1 91 ? -19.582 12.732 2.751 1.00 81.06 91 ARG A N 1
ATOM 733 C CA . ARG A 1 91 ? -19.704 13.984 1.987 1.00 81.06 91 ARG A CA 1
ATOM 734 C C . ARG A 1 91 ? -19.220 15.208 2.770 1.00 81.06 91 ARG A C 1
ATOM 736 O O . ARG A 1 91 ? -18.657 16.120 2.176 1.00 81.06 91 ARG A O 1
ATOM 743 N N . ARG A 1 92 ? -19.469 15.222 4.081 1.00 80.44 92 ARG A N 1
ATOM 744 C CA . ARG A 1 92 ? -19.170 16.332 5.001 1.00 80.44 92 ARG A CA 1
ATOM 745 C C . ARG A 1 92 ? -18.141 15.967 6.071 1.00 80.44 92 ARG A C 1
ATOM 747 O O . ARG A 1 92 ? -18.029 16.673 7.060 1.00 80.44 92 ARG A O 1
ATOM 754 N N . PHE A 1 93 ? -17.457 14.840 5.908 1.00 84.06 93 PHE A N 1
ATOM 755 C CA . PHE A 1 93 ? -16.576 14.312 6.935 1.00 84.06 93 PHE A CA 1
ATOM 756 C C . PHE A 1 93 ? -15.218 13.947 6.339 1.00 84.06 93 PHE A C 1
ATOM 758 O O . PHE A 1 93 ? -15.145 13.311 5.284 1.00 84.06 93 PHE A O 1
ATOM 765 N N . SER A 1 94 ? -14.152 14.325 7.036 1.00 84.69 94 SER A N 1
ATOM 766 C CA . SER A 1 94 ? -12.773 13.986 6.715 1.00 84.69 94 SER A CA 1
ATOM 767 C C . SER A 1 94 ? -12.134 13.348 7.943 1.00 84.69 94 SER A C 1
ATOM 769 O O . SER A 1 94 ? -12.137 13.914 9.028 1.00 84.69 94 SER A O 1
ATOM 771 N N . ILE A 1 95 ? -11.603 12.136 7.776 1.00 87.94 95 ILE A N 1
ATOM 772 C CA . ILE A 1 95 ? -10.907 11.432 8.861 1.00 87.94 95 ILE A CA 1
ATOM 773 C C . ILE A 1 95 ? -9.547 12.062 9.193 1.00 87.94 95 ILE A C 1
ATOM 775 O O . ILE A 1 95 ? -8.995 11.819 10.265 1.00 87.94 95 ILE A O 1
ATOM 779 N N . LEU A 1 96 ? -9.017 12.879 8.279 1.00 86.19 96 LEU A N 1
ATOM 780 C CA . LEU A 1 96 ? -7.758 13.595 8.473 1.00 86.19 96 LEU A CA 1
ATOM 781 C C . LEU A 1 96 ? -7.878 14.582 9.626 1.00 86.19 96 LEU A C 1
ATOM 783 O O . LEU A 1 96 ? -7.051 14.543 10.527 1.00 86.19 96 LEU A O 1
ATOM 787 N N . ASP A 1 97 ? -8.998 15.299 9.685 1.00 87.19 97 ASP A N 1
ATOM 788 C CA . ASP A 1 97 ? -9.318 16.264 10.734 1.00 87.19 97 ASP A CA 1
ATOM 789 C C . ASP A 1 97 ? -9.291 15.611 12.131 1.00 87.19 97 ASP A C 1
ATOM 791 O O . ASP A 1 97 ? -8.931 16.245 13.118 1.00 87.19 97 ASP A O 1
ATOM 795 N N . CYS A 1 98 ? -9.627 14.316 12.230 1.00 90.81 98 CYS A N 1
ATOM 796 C CA . CYS A 1 98 ? -9.503 13.578 13.488 1.00 90.81 98 CYS A CA 1
ATOM 797 C C . CYS A 1 98 ? -8.055 13.224 13.828 1.00 90.81 98 CYS A C 1
ATOM 799 O O . CYS A 1 98 ? -7.703 13.144 15.005 1.00 90.81 98 CYS A O 1
ATOM 801 N N . THR A 1 99 ? -7.243 12.913 12.820 1.00 86.31 99 THR A N 1
ATOM 802 C CA . THR A 1 99 ? -5.855 12.464 12.999 1.00 86.31 99 THR A CA 1
ATOM 803 C C . THR A 1 99 ? -4.942 13.640 13.333 1.00 86.31 99 THR A C 1
ATOM 805 O O . THR A 1 99 ? -4.042 13.470 14.147 1.00 86.31 99 THR A O 1
ATOM 808 N N . ASP A 1 100 ? -5.241 14.840 12.826 1.00 85.00 100 ASP A N 1
ATOM 809 C CA . ASP A 1 100 ? -4.489 16.075 13.091 1.00 85.00 100 ASP A CA 1
ATOM 810 C C . ASP A 1 100 ? -4.283 16.357 14.584 1.00 85.00 100 ASP A C 1
ATOM 812 O O . ASP A 1 100 ? -3.247 16.886 14.970 1.00 85.00 100 ASP A O 1
ATOM 816 N N . HIS A 1 101 ? -5.213 15.935 15.447 1.00 83.44 101 HIS A N 1
ATOM 817 C CA . HIS A 1 101 ? -5.053 16.056 16.897 1.00 83.44 101 HIS A CA 1
ATOM 818 C C . HIS A 1 101 ? -3.850 15.281 17.452 1.00 83.44 101 HIS A C 1
ATOM 820 O O . HIS A 1 101 ? -3.264 15.696 18.444 1.00 83.44 101 HIS A O 1
ATOM 826 N N . ILE A 1 102 ? -3.501 14.139 16.858 1.00 92.00 102 ILE A N 1
ATOM 827 C CA . ILE A 1 102 ? -2.519 13.197 17.420 1.00 92.00 102 ILE A CA 1
ATOM 828 C C . ILE A 1 102 ? -1.246 13.066 16.581 1.00 92.00 102 ILE A C 1
ATOM 830 O O . ILE A 1 102 ? -0.277 12.466 17.042 1.00 92.00 102 ILE A O 1
ATOM 834 N N . THR A 1 103 ? -1.232 13.643 15.379 1.00 86.12 103 THR A N 1
ATOM 835 C CA . THR A 1 103 ? -0.126 13.577 14.415 1.00 86.12 103 THR A CA 1
ATOM 836 C C . THR A 1 103 ? 1.218 13.993 15.026 1.00 86.12 103 THR A C 1
ATOM 838 O O . THR A 1 103 ? 2.215 13.292 14.821 1.00 86.12 103 THR A O 1
ATOM 841 N N . ASP A 1 104 ? 1.233 15.073 15.815 1.00 86.12 104 ASP A N 1
ATOM 842 C CA . ASP A 1 104 ? 2.439 15.607 16.471 1.00 86.12 104 ASP A CA 1
ATOM 843 C C . ASP A 1 104 ? 2.932 14.716 17.621 1.00 86.12 104 ASP A C 1
ATOM 845 O O . ASP A 1 104 ? 4.127 14.658 17.905 1.00 86.12 104 ASP A O 1
ATOM 849 N N . HIS A 1 105 ? 2.026 13.961 18.249 1.00 91.94 105 HIS A N 1
ATOM 850 C CA . HIS A 1 105 ? 2.362 13.015 19.320 1.00 91.94 105 HIS A CA 1
ATOM 851 C C . HIS A 1 105 ? 2.873 11.675 18.773 1.00 91.94 105 HIS A C 1
ATOM 853 O O . HIS A 1 10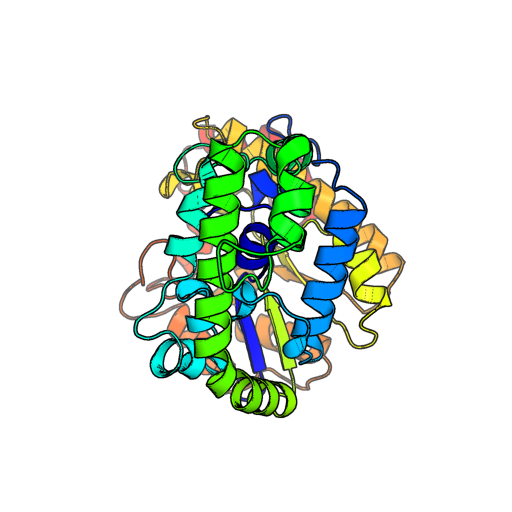5 ? 3.528 10.922 19.494 1.00 91.94 105 HIS A O 1
ATOM 859 N N . CYS A 1 106 ? 2.590 11.365 17.505 1.00 91.94 106 CYS A N 1
ATOM 860 C CA . CYS A 1 106 ? 2.828 10.057 16.896 1.00 91.94 106 CYS A CA 1
ATOM 861 C C . CYS A 1 106 ? 3.844 10.089 15.748 1.00 91.94 106 CYS A C 1
ATOM 863 O O . CYS A 1 106 ? 3.631 9.492 14.694 1.00 91.94 106 CYS A O 1
ATOM 865 N N . GLY A 1 107 ? 4.963 10.792 15.942 1.00 84.06 107 GLY A N 1
ATOM 866 C CA . GLY A 1 107 ? 6.149 10.627 15.099 1.00 84.06 107 GLY A CA 1
ATOM 867 C C . GLY A 1 107 ? 5.992 11.089 13.651 1.00 84.06 107 GLY A C 1
ATOM 868 O O . GLY A 1 107 ? 6.611 10.521 12.749 1.00 84.06 107 GLY A O 1
ATOM 869 N N . THR A 1 108 ? 5.157 12.091 13.384 1.00 75.50 108 THR A N 1
ATOM 870 C CA . THR A 1 108 ? 5.085 12.698 12.047 1.00 75.50 108 THR A CA 1
ATOM 871 C C . THR A 1 108 ? 6.173 13.762 11.901 1.00 75.50 108 THR A C 1
ATOM 873 O O . THR A 1 108 ? 6.294 14.664 12.722 1.00 75.50 108 THR A O 1
ATOM 876 N N . ARG A 1 109 ? 6.993 13.661 10.848 1.00 65.94 109 ARG A N 1
ATOM 877 C CA . ARG A 1 109 ? 8.129 14.559 10.574 1.00 65.94 109 ARG A CA 1
ATOM 878 C C . ARG A 1 109 ? 7.884 15.350 9.291 1.00 65.94 109 ARG A C 1
ATOM 880 O O . ARG A 1 109 ? 8.277 14.931 8.201 1.00 65.94 109 ARG A O 1
ATOM 887 N N . GLY A 1 110 ? 7.250 16.513 9.415 1.00 65.94 110 GLY A N 1
ATOM 888 C CA . GLY A 1 110 ? 6.886 17.347 8.264 1.00 65.94 110 GLY A CA 1
ATOM 889 C C . GLY A 1 110 ? 5.865 16.676 7.332 1.00 65.94 110 GLY A C 1
ATOM 890 O O . GLY A 1 110 ? 5.201 15.720 7.713 1.00 65.94 110 GLY A O 1
ATOM 891 N N . LEU A 1 111 ? 5.744 17.171 6.094 1.00 60.03 111 LEU A N 1
ATOM 892 C CA . LEU A 1 111 ? 4.637 16.821 5.184 1.00 60.03 111 LEU A CA 1
ATOM 893 C C . LEU A 1 111 ? 4.607 15.340 4.740 1.00 60.03 111 LEU A C 1
ATOM 895 O O . LEU A 1 111 ? 3.550 14.824 4.395 1.00 60.03 111 LEU A O 1
ATOM 899 N N . HIS A 1 112 ? 5.757 14.653 4.732 1.00 68.44 112 HIS A N 1
ATOM 900 C CA . HIS A 1 112 ? 5.893 13.299 4.163 1.00 68.44 112 HIS A CA 1
ATOM 901 C C . HIS A 1 112 ? 6.715 12.320 5.022 1.00 68.44 112 HIS A C 1
ATOM 903 O O . HIS A 1 112 ? 6.831 11.132 4.687 1.00 68.44 112 HIS A O 1
ATOM 909 N N . GLY A 1 113 ? 7.303 12.801 6.120 1.00 73.69 113 GLY A N 1
ATOM 910 C CA . GLY A 1 113 ? 8.072 11.989 7.052 1.00 73.69 113 GLY A CA 1
ATOM 911 C C . GLY A 1 113 ? 7.162 11.312 8.067 1.00 73.69 113 GLY A C 1
ATOM 912 O O . GLY A 1 113 ? 6.323 11.957 8.688 1.00 73.69 113 GLY A O 1
ATOM 913 N N . ARG A 1 114 ? 7.339 10.006 8.254 1.00 83.94 114 ARG A N 1
ATOM 914 C CA . ARG A 1 114 ? 6.668 9.234 9.302 1.00 83.94 114 ARG A CA 1
ATOM 915 C C . ARG A 1 114 ? 7.713 8.410 10.029 1.00 83.94 114 ARG A C 1
ATOM 917 O O . ARG A 1 114 ? 8.579 7.830 9.378 1.00 83.94 114 ARG A O 1
ATOM 924 N N . ASP A 1 115 ? 7.604 8.339 11.344 1.00 88.06 115 ASP A N 1
ATOM 925 C CA . ASP A 1 115 ? 8.429 7.487 12.185 1.00 88.06 115 ASP A CA 1
ATOM 926 C C . ASP A 1 115 ? 7.536 6.546 13.009 1.00 88.06 115 ASP A C 1
ATOM 928 O O . ASP A 1 115 ? 7.137 6.871 14.130 1.00 88.06 115 ASP A O 1
ATOM 932 N N . PRO A 1 116 ? 7.230 5.350 12.473 1.00 90.25 116 PRO A N 1
ATOM 933 C CA . PRO A 1 116 ? 6.514 4.325 13.221 1.00 90.25 116 PRO A CA 1
ATOM 934 C C . PRO A 1 116 ? 7.170 3.961 14.556 1.00 90.25 116 PRO A C 1
ATOM 936 O O . PRO A 1 116 ? 6.468 3.603 15.498 1.00 90.25 116 PRO A O 1
ATOM 939 N N . GLN A 1 117 ? 8.504 4.020 14.665 1.00 89.88 117 GLN A N 1
ATOM 940 C CA . GLN A 1 117 ? 9.191 3.665 15.912 1.00 89.88 117 GLN A CA 1
ATOM 941 C C . GLN A 1 117 ? 8.899 4.688 17.003 1.00 89.88 117 GLN A C 1
ATOM 943 O O . GLN A 1 117 ? 8.731 4.317 18.164 1.00 89.88 117 GLN A O 1
ATOM 948 N N . GLU A 1 118 ? 8.809 5.959 16.625 1.00 91.50 118 GLU A N 1
ATOM 949 C CA . GLU A 1 118 ? 8.407 7.036 17.519 1.00 91.50 118 GLU A CA 1
ATOM 950 C C . GLU A 1 118 ? 6.952 6.863 17.980 1.00 91.50 118 GLU A C 1
ATOM 952 O O . GLU A 1 118 ? 6.697 6.948 19.181 1.00 91.50 118 GLU A O 1
ATOM 957 N N . SER A 1 119 ? 6.024 6.470 17.096 1.00 94.12 119 SER A N 1
ATOM 958 C CA . SER A 1 119 ? 4.649 6.116 17.501 1.00 94.12 119 SER A CA 1
ATOM 959 C C . SER A 1 119 ? 4.612 5.003 18.551 1.00 94.12 119 SER A C 1
ATOM 961 O O . SER A 1 119 ? 3.878 5.104 19.537 1.00 94.12 119 SER A O 1
ATOM 963 N N . TRP A 1 120 ? 5.407 3.942 18.371 1.00 94.06 120 TRP A N 1
ATOM 964 C CA . TRP A 1 120 ? 5.503 2.851 19.346 1.00 94.06 120 TRP A CA 1
ATOM 965 C C . TRP A 1 120 ? 6.135 3.306 20.664 1.00 94.06 120 TRP A C 1
ATOM 967 O O . TRP A 1 120 ? 5.610 2.982 21.730 1.00 94.06 120 TRP A O 1
ATOM 977 N N . ARG A 1 121 ? 7.211 4.100 20.608 1.00 93.31 121 ARG A N 1
ATOM 978 C CA . ARG A 1 121 ? 7.876 4.668 21.792 1.00 93.31 121 ARG A CA 1
ATOM 979 C C . ARG A 1 121 ? 6.929 5.548 22.606 1.00 93.31 121 ARG A C 1
ATOM 981 O O . ARG A 1 121 ? 6.896 5.433 23.827 1.00 93.31 121 ARG A O 1
ATOM 988 N N . ASN A 1 122 ? 6.113 6.350 21.928 1.00 93.56 122 ASN A N 1
ATOM 989 C CA . ASN A 1 122 ? 5.127 7.233 22.550 1.00 93.56 122 ASN A CA 1
ATOM 990 C C . ASN A 1 122 ? 3.832 6.498 22.938 1.00 93.56 122 ASN A C 1
ATOM 992 O O . ASN A 1 122 ? 2.871 7.122 23.380 1.00 93.56 122 ASN A O 1
ATOM 996 N N . ARG A 1 123 ? 3.785 5.165 22.785 1.00 95.31 123 ARG A N 1
ATOM 997 C CA . ARG A 1 123 ? 2.620 4.316 23.087 1.00 95.31 123 ARG A CA 1
ATOM 998 C C . ARG A 1 123 ? 1.345 4.749 22.343 1.00 95.31 123 ARG A C 1
ATOM 1000 O O . ARG A 1 123 ? 0.243 4.440 22.797 1.00 95.31 123 ARG A O 1
ATOM 1007 N N . CYS A 1 124 ? 1.471 5.396 21.179 1.00 95.19 124 CYS A N 1
ATOM 1008 C CA . CYS A 1 124 ? 0.330 5.821 20.365 1.00 95.19 124 CYS A CA 1
ATOM 1009 C C . CYS A 1 124 ? -0.643 4.670 20.056 1.00 95.19 124 CYS A C 1
ATOM 1011 O O . CYS A 1 124 ? -1.837 4.841 20.308 1.00 95.19 124 CYS A O 1
ATOM 1013 N N . PRO A 1 125 ? -0.192 3.477 19.607 1.00 95.69 125 PRO A N 1
ATOM 1014 C CA . PRO A 1 125 ? -1.109 2.377 19.301 1.00 95.69 125 PRO A CA 1
ATOM 1015 C C . PRO A 1 125 ? -1.968 1.955 20.494 1.00 95.69 125 PRO A C 1
ATOM 1017 O O . PRO A 1 125 ? -3.167 1.718 20.341 1.00 95.69 125 PRO A O 1
ATOM 1020 N N . TYR A 1 126 ? -1.382 1.936 21.695 1.00 95.31 126 TYR A N 1
ATOM 1021 C CA . TYR A 1 126 ? -2.096 1.617 22.929 1.00 95.31 126 TYR A CA 1
ATOM 1022 C C . TYR A 1 126 ? -3.193 2.646 23.220 1.00 95.31 126 TYR A C 1
ATOM 1024 O O . TYR A 1 126 ? -4.353 2.272 23.413 1.00 95.31 126 TYR A O 1
ATOM 1032 N N . VAL A 1 127 ? -2.860 3.941 23.209 1.00 95.31 127 VAL A N 1
ATOM 1033 C CA . VAL A 1 127 ? -3.831 4.997 23.535 1.00 95.31 127 VAL A CA 1
ATOM 1034 C C . VAL A 1 127 ? -4.935 5.066 22.484 1.00 95.31 127 VAL A C 1
ATOM 1036 O O . VAL A 1 127 ? -6.107 5.083 22.859 1.00 95.31 127 VAL A O 1
ATOM 1039 N N . ILE A 1 128 ? -4.594 5.008 21.189 1.00 95.69 128 ILE A N 1
ATOM 1040 C CA . ILE A 1 128 ? -5.561 5.018 20.075 1.00 95.69 128 ILE A CA 1
ATOM 1041 C C . ILE A 1 128 ? -6.580 3.887 20.230 1.00 95.69 128 ILE A C 1
ATOM 1043 O O . ILE A 1 128 ? -7.785 4.111 20.091 1.00 95.69 128 ILE A O 1
ATOM 1047 N N . GLN A 1 129 ? -6.125 2.673 20.555 1.00 94.00 129 GLN A N 1
ATOM 1048 C CA . GLN A 1 129 ? -7.025 1.542 20.774 1.00 94.00 129 GLN A CA 1
ATOM 1049 C C . GLN A 1 129 ? -7.943 1.755 21.986 1.00 94.00 129 GLN A C 1
ATOM 1051 O O . GLN A 1 129 ? -9.122 1.409 21.913 1.00 94.00 129 GLN A O 1
ATOM 1056 N N . LYS A 1 130 ? -7.443 2.340 23.083 1.00 94.25 130 LYS A N 1
ATOM 1057 C CA . LYS A 1 130 ? -8.240 2.591 24.297 1.00 94.25 130 LYS A CA 1
ATOM 1058 C C . LYS A 1 130 ? -9.291 3.679 24.096 1.00 94.25 130 LYS A C 1
ATOM 1060 O O . LYS A 1 130 ? -10.417 3.514 24.553 1.00 94.25 130 LYS A O 1
ATOM 1065 N N . VAL A 1 131 ? -8.956 4.763 23.397 1.00 94.44 131 VAL A N 1
ATOM 1066 C CA . VAL A 1 131 ? -9.890 5.878 23.137 1.00 94.44 131 VAL A CA 1
ATOM 1067 C C . VAL A 1 131 ? -10.866 5.592 21.991 1.00 94.44 131 VAL A C 1
ATOM 1069 O O . VAL A 1 131 ? -11.789 6.371 21.732 1.00 94.44 131 VAL A O 1
ATOM 1072 N N . ARG A 1 132 ? -10.703 4.464 21.293 1.00 89.88 132 ARG A N 1
ATOM 1073 C CA . ARG A 1 132 ? -11.584 4.072 20.196 1.00 89.88 132 ARG A CA 1
ATOM 1074 C C . ARG A 1 132 ? -13.004 3.808 20.702 1.00 89.88 132 ARG A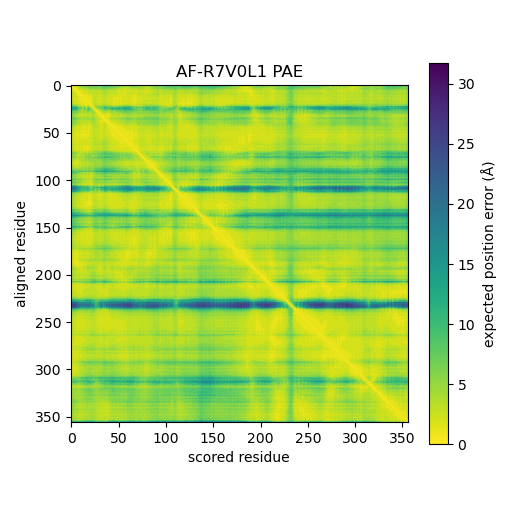 C 1
ATOM 1076 O O . ARG A 1 132 ? -13.233 2.977 21.572 1.00 89.88 132 ARG A O 1
ATOM 1083 N N . GLY A 1 133 ? -13.980 4.481 20.092 1.00 87.06 133 GLY A N 1
ATOM 1084 C CA . GLY A 1 133 ? -15.399 4.338 20.443 1.00 87.06 133 GLY A CA 1
ATOM 1085 C C . GLY A 1 133 ? -15.877 5.266 21.563 1.00 87.06 133 GLY A C 1
ATOM 1086 O O . GLY A 1 133 ? -17.055 5.211 21.922 1.00 87.06 133 GLY A O 1
ATOM 1087 N N . LEU A 1 134 ? -15.017 6.151 22.078 1.00 92.06 134 LEU A N 1
ATOM 1088 C CA . LEU A 1 134 ? -15.442 7.203 22.998 1.00 92.06 134 LEU A CA 1
ATOM 1089 C C . LEU A 1 134 ? -16.516 8.094 22.362 1.00 92.06 134 LEU A C 1
ATOM 1091 O O . LEU A 1 134 ? -16.440 8.466 21.191 1.00 92.06 134 LEU A O 1
ATOM 1095 N N . SER A 1 135 ? -17.540 8.433 23.141 1.00 86.75 135 SER A N 1
ATOM 1096 C CA . SER A 1 135 ? -18.622 9.334 22.712 1.00 86.75 135 SER A CA 1
ATOM 1097 C C . SER A 1 135 ? -18.601 10.669 23.457 1.00 86.75 135 SER A C 1
ATOM 1099 O O . SER A 1 135 ? -19.066 11.667 22.917 1.00 86.75 135 SER A O 1
ATOM 1101 N N . THR A 1 136 ? -18.040 10.688 24.666 1.00 86.38 136 THR A N 1
ATOM 1102 C CA . THR A 1 136 ? -17.972 11.836 25.575 1.00 86.38 136 THR A CA 1
ATOM 1103 C C . THR A 1 136 ? -16.612 11.866 26.277 1.00 86.38 136 THR A C 1
ATOM 1105 O O . THR A 1 136 ? -15.851 10.895 26.219 1.00 86.38 136 THR A O 1
ATOM 1108 N N . ARG A 1 137 ? -16.309 12.991 26.938 1.00 82.44 137 ARG A N 1
ATOM 1109 C CA . ARG A 1 137 ? -15.117 13.143 27.791 1.00 82.44 137 ARG A CA 1
ATOM 1110 C C . ARG A 1 137 ? -15.275 12.490 29.169 1.00 82.44 137 ARG A C 1
ATOM 1112 O O . ARG A 1 137 ? -14.278 12.214 29.821 1.00 82.44 137 ARG A O 1
ATOM 1119 N N . ASP A 1 138 ? -16.502 12.180 29.565 1.00 77.94 138 ASP A N 1
ATOM 1120 C CA . ASP A 1 138 ? -16.796 11.501 30.825 1.00 77.94 138 ASP A CA 1
ATOM 1121 C C . ASP A 1 138 ? -16.942 10.003 30.558 1.00 77.94 138 ASP A C 1
ATOM 1123 O O . ASP A 1 138 ? -18.030 9.488 30.295 1.00 77.94 138 ASP A O 1
ATOM 1127 N N . SER A 1 139 ? -15.805 9.306 30.539 1.00 83.75 139 SER A N 1
ATOM 1128 C CA . SER A 1 139 ? -15.731 7.861 30.321 1.00 83.75 139 SER A CA 1
ATOM 1129 C C . SER A 1 139 ? -14.812 7.209 31.355 1.00 83.75 139 SER A C 1
ATOM 1131 O O . SER A 1 139 ? -13.704 7.706 31.569 1.00 83.75 139 SER A O 1
ATOM 1133 N N . PRO A 1 140 ? -15.180 6.045 31.930 1.00 87.31 140 PRO A N 1
ATOM 1134 C CA . PRO A 1 140 ? -14.306 5.286 32.830 1.00 87.31 140 PRO A CA 1
ATOM 1135 C C . PRO A 1 140 ? -12.935 4.955 32.229 1.00 87.31 140 PRO A C 1
ATOM 1137 O O . PRO A 1 140 ? -11.964 4.765 32.956 1.00 87.31 140 PRO A O 1
ATOM 1140 N N . VAL A 1 141 ? -12.843 4.887 30.896 1.00 88.50 141 VAL A N 1
ATOM 1141 C CA . VAL A 1 141 ? -11.576 4.678 30.184 1.00 88.50 141 VAL A CA 1
ATOM 1142 C C . VAL A 1 141 ? -10.619 5.849 30.398 1.00 88.50 141 VAL A C 1
ATOM 1144 O O . VAL A 1 141 ? -9.427 5.624 30.579 1.00 88.50 141 VAL A O 1
ATOM 1147 N N . ILE A 1 142 ? -11.129 7.082 30.416 1.00 88.88 142 ILE A N 1
ATOM 1148 C CA . ILE A 1 142 ? -10.310 8.290 30.547 1.00 88.88 142 ILE A CA 1
ATOM 1149 C C . ILE A 1 142 ? -9.663 8.335 31.928 1.00 88.88 142 ILE A C 1
ATOM 1151 O O . ILE A 1 142 ? -8.449 8.481 32.001 1.00 88.88 142 ILE A O 1
ATOM 1155 N N . HIS A 1 143 ? -10.424 8.069 32.996 1.00 87.38 143 HIS A N 1
ATOM 1156 C CA . HIS A 1 143 ? -9.885 8.005 34.360 1.00 87.38 143 HIS A CA 1
ATOM 1157 C C . HIS A 1 143 ? -8.744 6.989 34.519 1.00 87.38 143 HIS A C 1
ATOM 1159 O O . HIS A 1 143 ? -7.821 7.225 35.292 1.00 87.38 143 HIS A O 1
ATOM 1165 N N . ARG A 1 144 ? -8.780 5.872 33.778 1.00 90.38 144 ARG A N 1
ATOM 1166 C CA . ARG A 1 144 ? -7.699 4.870 33.791 1.00 90.38 144 ARG A CA 1
ATOM 1167 C C . ARG A 1 144 ? -6.453 5.330 33.035 1.00 90.38 144 ARG A C 1
ATOM 1169 O O . ARG A 1 144 ? -5.362 4.913 33.391 1.00 90.38 144 ARG A O 1
ATOM 1176 N N . LEU A 1 145 ? -6.613 6.169 32.011 1.00 92.12 145 LEU A N 1
ATOM 1177 C CA . LEU A 1 145 ? -5.507 6.689 31.202 1.00 92.12 145 LEU A CA 1
ATOM 1178 C C . LEU A 1 145 ? -4.853 7.936 31.809 1.00 92.12 145 LEU A C 1
ATOM 1180 O O . LEU A 1 145 ? -3.670 8.159 31.579 1.00 92.12 145 LEU A O 1
ATOM 1184 N N . THR A 1 146 ? -5.591 8.738 32.583 1.00 90.25 146 THR A N 1
ATOM 1185 C CA . THR A 1 146 ? -5.079 9.953 33.240 1.00 90.25 146 THR A CA 1
ATOM 1186 C C . THR A 1 146 ? -3.768 9.752 34.015 1.00 90.25 146 THR A C 1
ATOM 1188 O O . THR A 1 146 ? -2.876 10.574 33.834 1.00 90.25 146 THR A O 1
ATOM 1191 N N . PRO A 1 147 ? -3.578 8.695 34.832 1.00 92.25 147 PRO A N 1
ATOM 1192 C CA . PRO A 1 147 ? -2.305 8.495 35.528 1.00 92.25 147 PRO A CA 1
ATOM 1193 C C . PRO A 1 147 ? -1.161 8.029 34.611 1.00 92.25 147 PRO A C 1
ATOM 1195 O O . PRO A 1 147 ? -0.004 8.097 35.012 1.00 92.25 147 PRO A O 1
ATOM 1198 N N . GLU A 1 148 ? -1.454 7.537 33.403 1.00 91.25 148 GLU A N 1
ATOM 1199 C CA . GLU A 1 148 ? -0.452 6.977 32.487 1.00 91.25 148 GLU A CA 1
ATOM 1200 C C . GLU A 1 148 ? 0.132 8.009 31.502 1.00 91.25 148 GLU A C 1
ATOM 1202 O O . GLU A 1 148 ? 1.192 7.757 30.926 1.00 91.25 148 GLU A O 1
ATOM 1207 N N . PHE A 1 149 ? -0.549 9.138 31.265 1.00 91.69 149 PHE A N 1
ATOM 1208 C CA . PHE A 1 149 ? -0.221 10.067 30.175 1.00 91.69 149 PHE A CA 1
ATOM 1209 C C . PHE A 1 149 ? -0.293 11.536 30.592 1.00 91.69 149 PHE A C 1
ATOM 1211 O O . PHE A 1 149 ? -1.074 11.932 31.451 1.00 91.69 149 PHE A O 1
ATOM 1218 N N . ASN A 1 150 ? 0.490 12.377 29.909 1.00 91.19 150 ASN A N 1
ATOM 1219 C CA . ASN A 1 150 ? 0.396 13.826 30.048 1.00 91.19 150 ASN A CA 1
ATOM 1220 C C . ASN A 1 150 ? -1.016 14.325 29.679 1.00 91.19 150 ASN A C 1
ATOM 1222 O O . ASN A 1 150 ? -1.567 13.931 28.650 1.00 91.19 150 ASN A O 1
ATOM 1226 N N . ASN A 1 151 ? -1.566 15.246 30.478 1.00 88.75 151 ASN A N 1
ATOM 1227 C CA . ASN A 1 151 ? -2.923 15.771 30.293 1.00 88.75 151 ASN A CA 1
ATOM 1228 C C . ASN A 1 151 ? -3.167 16.378 28.902 1.00 88.75 151 ASN A C 1
ATOM 1230 O O . ASN A 1 151 ? -4.239 16.175 28.336 1.00 88.75 151 ASN A O 1
ATOM 1234 N N . SER A 1 152 ? -2.203 17.112 28.336 1.00 89.31 152 SER A N 1
ATOM 1235 C CA . SER A 1 152 ? -2.351 17.717 27.005 1.00 89.31 152 SER A CA 1
ATOM 1236 C C . SER A 1 152 ? -2.434 16.643 25.924 1.00 89.31 152 SER A C 1
ATOM 1238 O O . SER A 1 152 ? -3.389 16.625 25.152 1.00 89.31 152 SER A O 1
ATOM 1240 N N . MET A 1 153 ? -1.484 15.703 25.931 1.00 91.31 153 MET A N 1
ATOM 1241 C CA . MET A 1 153 ? -1.456 14.574 24.998 1.00 91.31 153 MET A CA 1
ATOM 1242 C C . MET A 1 153 ? -2.750 13.757 25.094 1.00 91.31 153 MET A C 1
ATOM 1244 O O . MET A 1 153 ? -3.424 13.534 24.091 1.00 91.31 153 MET A O 1
ATOM 1248 N N . LEU A 1 154 ? -3.151 13.356 26.306 1.00 93.94 154 LEU A N 1
ATOM 1249 C CA . LEU A 1 154 ? -4.363 12.566 26.519 1.00 93.94 154 LEU A CA 1
ATOM 1250 C C . LEU A 1 154 ? -5.620 13.295 26.024 1.00 93.94 154 LEU A C 1
ATOM 1252 O O . LEU A 1 154 ? -6.473 12.675 25.389 1.00 93.94 154 LEU A O 1
ATOM 1256 N N . ASN A 1 155 ? -5.727 14.607 26.258 1.00 93.69 155 ASN A N 1
ATOM 1257 C CA . ASN A 1 155 ? -6.839 15.412 25.754 1.00 93.69 155 ASN A CA 1
ATOM 1258 C C . ASN A 1 155 ? -6.941 15.371 24.225 1.00 93.69 155 ASN A C 1
ATOM 1260 O O . ASN A 1 155 ? -8.052 15.306 23.693 1.00 93.69 155 ASN A O 1
ATOM 1264 N N . ASP A 1 156 ? -5.816 15.377 23.516 1.00 94.88 156 ASP A N 1
ATOM 1265 C CA . ASP A 1 156 ? -5.810 15.286 22.059 1.00 94.88 156 ASP A CA 1
ATOM 1266 C C . ASP A 1 156 ? -6.218 13.892 21.561 1.00 94.88 156 ASP A C 1
ATOM 1268 O O . ASP A 1 156 ? -7.039 13.785 20.646 1.00 94.88 156 ASP A O 1
ATOM 1272 N N . PHE A 1 157 ? -5.785 12.817 22.231 1.00 95.69 157 PHE A N 1
ATOM 1273 C CA . PHE A 1 157 ? -6.284 11.463 21.940 1.00 95.69 157 PHE A CA 1
ATOM 1274 C C . PHE A 1 157 ? -7.780 11.303 22.233 1.00 95.69 157 PHE A C 1
ATOM 1276 O O . PHE A 1 157 ? -8.481 10.606 21.498 1.00 95.69 157 PHE A O 1
ATOM 1283 N N . ILE A 1 158 ? -8.306 11.958 23.270 1.00 95.12 158 ILE A N 1
ATOM 1284 C CA . ILE A 1 158 ? -9.746 11.954 23.561 1.00 95.12 158 ILE A CA 1
ATOM 1285 C C . ILE A 1 158 ? -10.518 12.655 22.438 1.00 95.12 158 ILE A C 1
ATOM 1287 O O . ILE A 1 158 ? -11.516 12.110 21.956 1.00 95.12 158 ILE A O 1
ATOM 1291 N N . LYS A 1 159 ? -10.055 13.831 21.983 1.00 94.62 159 LYS A N 1
ATOM 1292 C CA . LYS A 1 159 ? -10.650 14.532 20.829 1.00 94.62 159 LYS A CA 1
ATOM 1293 C C . LYS A 1 159 ? -10.632 13.641 19.586 1.00 94.62 159 LYS A C 1
ATOM 1295 O O . LYS A 1 159 ? -11.672 13.485 18.945 1.00 94.62 159 LYS A O 1
ATOM 1300 N N . HIS A 1 160 ? -9.497 12.999 19.305 1.00 94.94 160 HIS A N 1
ATOM 1301 C CA . HIS A 1 160 ? -9.359 12.026 18.224 1.00 94.94 160 HIS A CA 1
ATOM 1302 C C . HIS A 1 160 ? -10.387 10.889 18.342 1.00 94.94 160 HIS A C 1
ATOM 1304 O O . HIS A 1 160 ? -11.155 10.660 17.409 1.00 94.94 160 HIS A O 1
ATOM 1310 N N . GLY A 1 161 ? -10.481 10.225 19.498 1.00 95.44 161 GLY A N 1
ATOM 1311 C CA . GLY A 1 161 ? -11.411 9.115 19.725 1.00 95.44 161 GLY A CA 1
ATOM 1312 C C . GLY A 1 161 ? -12.884 9.495 19.526 1.00 95.44 161 GLY A C 1
ATOM 1313 O O . GLY A 1 161 ? -13.626 8.767 18.858 1.00 95.44 161 GLY A O 1
ATOM 1314 N N . ILE A 1 162 ? -13.296 10.662 20.037 1.00 94.69 162 ILE A N 1
ATOM 1315 C CA . ILE A 1 162 ? -14.651 11.209 19.846 1.00 94.69 162 ILE A CA 1
ATOM 1316 C C . ILE A 1 162 ? -14.914 11.501 18.360 1.00 94.69 162 ILE A C 1
ATOM 1318 O O . ILE A 1 162 ? -15.972 11.135 17.836 1.00 94.69 162 ILE A O 1
ATOM 1322 N N . CYS A 1 163 ? -13.947 12.112 17.670 1.00 94.12 163 CYS A N 1
ATOM 1323 C CA . CYS A 1 163 ? -14.029 12.432 16.246 1.00 94.12 163 CYS A CA 1
ATOM 1324 C C . CYS A 1 163 ? -14.157 11.164 15.380 1.00 94.12 163 CYS A C 1
ATOM 1326 O O . CYS A 1 163 ? -15.092 11.042 14.582 1.00 94.12 163 CYS A O 1
ATOM 1328 N N . VAL A 1 164 ? -13.301 10.158 15.599 1.00 94.06 164 VAL A N 1
ATOM 1329 C CA . VAL A 1 164 ? -13.355 8.863 14.893 1.00 94.06 164 VAL A CA 1
ATOM 1330 C C . VAL A 1 164 ? -14.674 8.133 15.166 1.00 94.06 164 VAL A C 1
ATOM 1332 O O . VAL A 1 164 ? -15.245 7.499 14.274 1.00 94.06 164 VAL A O 1
ATOM 1335 N N . ASN A 1 165 ? -15.218 8.231 16.379 1.00 93.69 165 ASN A N 1
ATOM 1336 C CA . ASN A 1 165 ? -16.516 7.639 16.691 1.00 93.69 165 ASN A CA 1
ATOM 1337 C C . ASN A 1 165 ? -17.681 8.368 15.990 1.00 93.69 165 ASN A C 1
ATOM 1339 O O . ASN A 1 165 ? -18.635 7.721 15.552 1.00 93.69 165 ASN A O 1
ATOM 1343 N N . ALA A 1 166 ? -17.603 9.691 15.815 1.00 91.50 166 ALA A N 1
ATOM 1344 C CA . ALA A 1 166 ? -18.555 10.428 14.981 1.00 91.50 166 ALA A CA 1
ATOM 1345 C C . ALA A 1 166 ? -18.506 9.955 13.518 1.00 91.50 166 ALA A C 1
ATOM 1347 O O . ALA A 1 166 ? -19.550 9.647 12.938 1.00 91.50 166 ALA A O 1
ATOM 1348 N N . ALA A 1 167 ? -17.303 9.767 12.970 1.00 90.81 167 ALA A N 1
ATOM 1349 C CA . ALA A 1 167 ? -17.090 9.186 11.643 1.00 90.81 167 ALA A CA 1
ATOM 1350 C C . ALA A 1 167 ? -17.740 7.803 11.493 1.00 90.81 167 ALA A C 1
ATOM 1352 O O . ALA A 1 167 ? -18.399 7.502 10.494 1.00 90.81 167 ALA A O 1
ATOM 1353 N N . LYS A 1 168 ? -17.582 6.954 12.516 1.00 92.44 168 LYS A N 1
ATOM 1354 C CA . LYS A 1 168 ? -18.143 5.600 12.549 1.00 92.44 168 LYS A CA 1
ATOM 1355 C C . LYS A 1 168 ? -19.669 5.619 12.466 1.00 92.44 168 LYS A C 1
ATOM 1357 O O . LYS A 1 168 ? -20.249 4.788 11.764 1.00 92.44 168 LYS A O 1
ATOM 1362 N N . ARG A 1 169 ? -20.324 6.566 13.147 1.00 91.00 169 ARG A N 1
ATOM 1363 C CA . ARG A 1 169 ? -21.784 6.738 13.068 1.00 91.00 169 ARG A CA 1
ATOM 1364 C C . ARG A 1 169 ? -22.226 7.107 11.653 1.00 91.00 169 ARG A C 1
ATOM 1366 O O . ARG A 1 169 ? -23.154 6.481 11.144 1.00 91.00 169 ARG A O 1
ATOM 1373 N N . GLU A 1 170 ? -21.520 8.022 10.991 1.00 88.88 170 GLU A N 1
ATOM 1374 C CA . GLU A 1 170 ? -21.811 8.395 9.598 1.00 88.88 170 GLU A CA 1
ATOM 1375 C C . GLU A 1 170 ? -21.593 7.244 8.609 1.00 88.88 170 GLU A C 1
ATOM 1377 O O . GLU A 1 170 ? -22.387 7.048 7.683 1.00 88.88 170 GLU A O 1
ATOM 1382 N N . LEU A 1 171 ? -20.550 6.438 8.821 1.00 90.62 171 LEU A N 1
ATOM 1383 C CA . LEU A 1 171 ? -20.239 5.281 7.981 1.00 90.62 171 LEU A CA 1
ATOM 1384 C C . LEU A 1 171 ? -21.211 4.111 8.147 1.00 90.62 171 LEU A C 1
ATOM 1386 O O . LEU A 1 171 ? -21.347 3.311 7.217 1.00 90.62 171 LEU A O 1
ATOM 1390 N N . LYS A 1 172 ? -21.910 4.007 9.285 1.00 91.25 172 LYS A N 1
ATOM 1391 C CA . LYS A 1 172 ? -22.796 2.873 9.603 1.00 91.25 172 LYS A CA 1
ATOM 1392 C C . LYS A 1 172 ? -23.801 2.582 8.482 1.00 91.25 172 LYS A C 1
ATOM 1394 O O . LYS A 1 172 ? -24.021 1.419 8.148 1.00 91.25 172 LYS A O 1
ATOM 1399 N N . LYS A 1 173 ? -24.346 3.625 7.842 1.00 89.44 173 LYS A N 1
ATOM 1400 C CA . LYS A 1 173 ? -25.314 3.503 6.733 1.00 89.44 173 LYS A CA 1
ATOM 1401 C C . LYS A 1 173 ? -24.707 2.948 5.432 1.00 89.44 173 LYS A C 1
ATOM 1403 O O . LYS A 1 173 ? -25.422 2.341 4.642 1.00 89.44 173 LYS A O 1
ATOM 1408 N N . CYS A 1 174 ? -23.395 3.091 5.223 1.00 91.62 174 CYS A N 1
ATOM 1409 C CA . CYS A 1 174 ? -22.687 2.550 4.055 1.00 91.62 174 CYS A CA 1
ATOM 1410 C C . CYS A 1 174 ? -22.090 1.159 4.275 1.00 91.62 174 CYS A C 1
ATOM 1412 O O . CYS A 1 174 ? -21.738 0.500 3.297 1.00 91.62 174 CYS A O 1
ATOM 1414 N N . LEU A 1 175 ? -21.974 0.695 5.521 1.00 93.19 175 LEU A N 1
ATOM 1415 C CA . LEU A 1 175 ? -21.259 -0.542 5.825 1.00 93.19 175 LEU A CA 1
ATOM 1416 C C . LEU A 1 175 ? -21.936 -1.775 5.214 1.00 93.19 175 LEU A C 1
ATOM 1418 O O . LEU A 1 175 ? -21.272 -2.605 4.596 1.00 93.19 175 LEU A O 1
ATOM 1422 N N . SER A 1 176 ? -23.2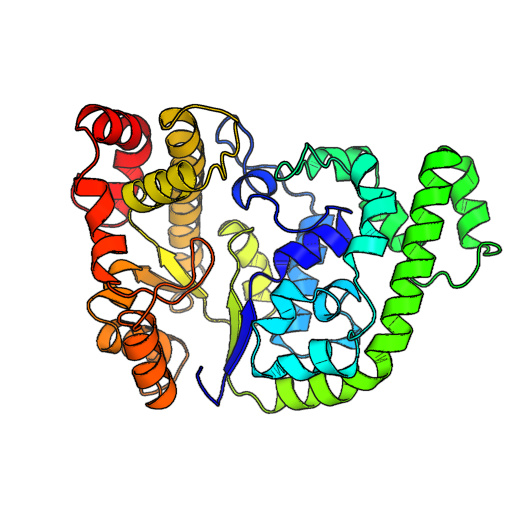63 -1.878 5.335 1.00 94.81 176 SER A N 1
ATOM 1423 C CA . SER A 1 176 ? -24.023 -2.983 4.735 1.00 94.81 176 SER A CA 1
ATOM 1424 C C . SER A 1 176 ? -23.945 -2.974 3.196 1.00 94.81 176 SER A C 1
ATOM 1426 O O . SER A 1 176 ? -23.483 -3.971 2.634 1.00 94.81 176 SER A O 1
ATOM 1428 N N . PRO A 1 177 ? -24.248 -1.859 2.493 1.00 94.88 177 PRO A N 1
ATOM 1429 C CA . PRO A 1 177 ? -24.033 -1.772 1.047 1.00 94.88 177 PRO A CA 1
ATOM 1430 C C . PRO A 1 177 ? -22.599 -2.104 0.607 1.00 94.88 177 PRO A C 1
ATOM 1432 O O . PRO A 1 177 ? -22.413 -2.817 -0.377 1.00 94.88 177 PRO A O 1
ATOM 1435 N N . ALA A 1 178 ? -21.580 -1.648 1.344 1.00 94.56 178 ALA A N 1
ATOM 1436 C CA . ALA A 1 178 ? -20.177 -1.900 1.009 1.00 94.56 178 ALA A CA 1
ATOM 1437 C C . ALA A 1 178 ? -19.820 -3.390 1.104 1.00 94.56 178 ALA A C 1
ATOM 1439 O O . ALA A 1 178 ? -19.172 -3.921 0.200 1.00 94.56 178 ALA A O 1
ATOM 1440 N N . LYS A 1 179 ? -20.299 -4.084 2.146 1.00 95.81 179 LYS A N 1
ATOM 1441 C CA . LYS A 1 179 ? -20.148 -5.543 2.285 1.00 95.81 179 LYS A CA 1
ATOM 1442 C C . LYS A 1 179 ? -20.856 -6.288 1.155 1.00 95.81 179 LYS A C 1
ATOM 1444 O O . LYS A 1 179 ? -20.282 -7.212 0.584 1.00 95.81 179 LYS A O 1
ATOM 1449 N N . THR A 1 180 ? -22.066 -5.863 0.790 1.00 96.12 180 THR A N 1
ATOM 1450 C CA . THR A 1 180 ? -22.816 -6.441 -0.337 1.00 96.12 180 THR A CA 1
ATOM 1451 C C . THR A 1 180 ? -22.059 -6.293 -1.653 1.00 96.12 180 THR A C 1
ATOM 1453 O O . THR A 1 180 ? -21.953 -7.258 -2.406 1.00 96.12 180 THR A O 1
ATOM 1456 N N . VAL A 1 181 ? -21.490 -5.115 -1.927 1.00 94.81 181 VAL A N 1
ATOM 1457 C CA . VAL A 1 181 ? -20.653 -4.907 -3.116 1.00 94.81 181 VAL A CA 1
ATOM 1458 C C . VAL A 1 181 ? -19.424 -5.813 -3.077 1.00 94.81 181 VAL A C 1
ATOM 1460 O O . VAL A 1 181 ? -19.155 -6.481 -4.070 1.00 94.81 181 VAL A O 1
ATOM 1463 N N . CYS A 1 182 ? -18.726 -5.892 -1.942 1.00 95.25 182 CYS A N 1
ATOM 1464 C CA . CYS A 1 182 ? -17.536 -6.731 -1.793 1.00 95.25 182 CYS A CA 1
ATOM 1465 C C . CYS A 1 182 ? -17.807 -8.208 -2.089 1.00 95.25 182 CYS A C 1
ATOM 1467 O O . CYS A 1 182 ? -17.106 -8.803 -2.903 1.00 95.25 182 CYS A O 1
ATOM 1469 N N . ARG A 1 183 ? -18.869 -8.771 -1.500 1.00 95.88 183 ARG A N 1
ATOM 1470 C CA . ARG A 1 183 ? -19.244 -10.188 -1.655 1.00 95.88 183 ARG A CA 1
ATOM 1471 C C . ARG A 1 183 ? -19.729 -10.548 -3.058 1.00 95.88 183 ARG A C 1
ATOM 1473 O O . ARG A 1 183 ? -19.708 -11.712 -3.429 1.00 95.88 183 ARG A O 1
ATOM 1480 N N . ARG A 1 184 ? -20.195 -9.561 -3.831 1.00 95.75 184 ARG A N 1
ATOM 1481 C CA . ARG A 1 184 ? -20.605 -9.753 -5.232 1.00 95.75 184 ARG A CA 1
ATOM 1482 C C . ARG A 1 184 ? -19.427 -9.748 -6.201 1.00 95.75 184 ARG A C 1
ATOM 1484 O O . ARG A 1 184 ? -19.576 -10.228 -7.321 1.00 95.75 184 ARG A O 1
ATOM 1491 N N . LYS A 1 185 ? -18.292 -9.157 -5.818 1.00 94.31 185 LYS A N 1
ATOM 1492 C CA . LYS A 1 185 ? -17.086 -9.177 -6.645 1.00 94.31 185 LYS A CA 1
ATOM 1493 C C . LYS A 1 185 ? -16.433 -10.547 -6.554 1.00 94.31 185 LYS A C 1
ATOM 1495 O O . LYS A 1 185 ? -16.477 -11.202 -5.518 1.00 94.31 185 LYS A O 1
ATOM 1500 N N . ARG A 1 186 ? -15.843 -10.975 -7.664 1.00 92.88 186 ARG A N 1
ATOM 1501 C CA . ARG A 1 186 ? -15.163 -12.269 -7.762 1.00 92.88 186 ARG A CA 1
ATOM 1502 C C . ARG A 1 186 ? -13.651 -12.150 -7.600 1.00 92.88 186 ARG A C 1
ATOM 1504 O O . ARG A 1 186 ? -12.968 -13.167 -7.596 1.00 92.88 186 ARG A O 1
ATOM 1511 N N . ILE A 1 187 ? -13.136 -10.923 -7.585 1.00 93.62 187 ILE A N 1
ATOM 1512 C CA . ILE A 1 187 ? -11.725 -10.615 -7.381 1.00 93.62 187 ILE A CA 1
ATOM 1513 C C . ILE A 1 187 ? -11.658 -9.518 -6.321 1.00 93.62 187 ILE A C 1
ATOM 1515 O O . ILE A 1 187 ? -12.136 -8.403 -6.545 1.00 93.62 187 ILE A O 1
ATOM 1519 N N . GLN A 1 188 ? -11.058 -9.824 -5.178 1.00 94.62 188 GLN A N 1
ATOM 1520 C CA . GLN A 1 188 ? -10.714 -8.861 -4.140 1.00 94.62 188 GLN A CA 1
ATOM 1521 C C . GLN A 1 188 ? -9.216 -8.594 -4.247 1.00 94.62 188 GLN A C 1
ATOM 1523 O O . GLN A 1 188 ? -8.399 -9.488 -4.059 1.00 94.62 188 GLN A O 1
ATOM 1528 N N . ALA A 1 189 ? -8.856 -7.363 -4.590 1.00 94.81 189 ALA A N 1
ATOM 1529 C CA . ALA A 1 189 ? -7.477 -6.950 -4.775 1.00 94.81 189 ALA A CA 1
ATOM 1530 C C . ALA A 1 189 ? -7.125 -5.839 -3.791 1.00 94.81 189 ALA A C 1
ATOM 1532 O O . ALA A 1 189 ? -7.915 -4.922 -3.547 1.00 94.81 189 ALA A O 1
ATOM 1533 N N . VAL A 1 190 ? -5.910 -5.906 -3.264 1.00 94.62 190 VAL A N 1
ATOM 1534 C CA . VAL A 1 190 ? -5.312 -4.852 -2.456 1.00 94.62 190 VAL A CA 1
ATOM 1535 C C . VAL A 1 190 ? -3.959 -4.508 -3.071 1.00 94.62 190 VAL A C 1
ATOM 1537 O O . VAL A 1 190 ? -3.124 -5.387 -3.260 1.00 94.62 190 VAL A O 1
ATOM 1540 N N . GLU A 1 191 ? -3.747 -3.235 -3.384 1.00 93.62 191 GLU A N 1
ATOM 1541 C CA . GLU A 1 191 ? -2.443 -2.714 -3.798 1.00 93.62 191 GLU A CA 1
ATOM 1542 C C . GLU A 1 191 ? -1.713 -2.164 -2.569 1.00 93.62 191 GLU A C 1
ATOM 1544 O O . GLU A 1 191 ? -2.275 -1.337 -1.850 1.00 93.62 191 GLU A O 1
ATOM 1549 N N . VAL A 1 192 ? -0.491 -2.645 -2.306 1.00 91.69 192 VAL A N 1
ATOM 1550 C CA . VAL A 1 192 ? 0.336 -2.187 -1.181 1.00 91.69 192 VAL A CA 1
ATOM 1551 C C . VAL A 1 192 ? 1.742 -1.791 -1.633 1.00 91.69 192 VAL A C 1
ATOM 1553 O O . VAL A 1 192 ? 2.524 -2.621 -2.085 1.00 91.69 192 VAL A O 1
ATOM 1556 N N . LEU A 1 193 ? 2.100 -0.525 -1.432 1.00 88.62 193 LEU A N 1
ATOM 1557 C CA . LEU A 1 193 ? 3.466 -0.013 -1.579 1.00 88.62 193 LEU A CA 1
ATOM 1558 C C . LEU A 1 193 ? 4.178 0.084 -0.222 1.00 88.62 193 LEU A C 1
ATOM 1560 O O . LEU A 1 193 ? 5.405 0.078 -0.154 1.00 88.62 193 LEU A O 1
ATOM 1564 N N . ARG A 1 194 ? 3.412 0.182 0.874 1.00 88.44 194 ARG A N 1
ATOM 1565 C CA . ARG A 1 194 ? 3.895 0.445 2.247 1.00 88.44 194 ARG A CA 1
ATOM 1566 C C . ARG A 1 194 ? 4.122 -0.824 3.071 1.00 88.44 194 ARG A C 1
ATOM 1568 O O . ARG A 1 194 ? 3.907 -0.826 4.280 1.00 88.44 194 ARG A O 1
ATOM 1575 N N . SER A 1 195 ? 4.512 -1.908 2.411 1.00 90.19 195 SER A N 1
ATOM 1576 C CA . SER A 1 195 ? 4.819 -3.188 3.046 1.00 90.19 195 SER A CA 1
ATOM 1577 C C . SER A 1 195 ? 6.114 -3.769 2.489 1.00 90.19 195 SER A C 1
ATOM 1579 O O . SER A 1 195 ? 6.575 -3.390 1.408 1.00 90.19 195 SER A O 1
ATOM 1581 N N . ASN A 1 196 ? 6.714 -4.673 3.250 1.00 91.94 196 ASN A N 1
ATOM 1582 C CA . ASN A 1 196 ? 7.832 -5.492 2.808 1.00 91.94 196 ASN A CA 1
ATOM 1583 C C . ASN A 1 196 ? 7.310 -6.863 2.371 1.00 91.94 196 ASN A C 1
ATOM 1585 O O . ASN A 1 196 ? 6.265 -7.319 2.834 1.00 91.94 196 ASN A O 1
ATOM 1589 N N . MET A 1 197 ? 8.043 -7.519 1.474 1.00 95.12 197 MET A N 1
ATOM 1590 C CA . MET A 1 197 ? 7.669 -8.841 0.970 1.00 95.12 197 MET A CA 1
ATOM 1591 C C . MET A 1 197 ? 7.630 -9.904 2.086 1.00 95.12 197 MET A C 1
ATOM 1593 O O . MET A 1 197 ? 6.807 -10.813 2.021 1.00 95.12 197 MET A O 1
ATOM 1597 N N . ASP A 1 198 ? 8.461 -9.784 3.132 1.00 93.06 198 ASP A N 1
ATOM 1598 C CA . ASP A 1 198 ? 8.464 -10.698 4.289 1.00 93.06 198 ASP A CA 1
ATOM 1599 C C . ASP A 1 198 ? 7.140 -10.723 5.058 1.00 93.06 198 ASP A C 1
ATOM 1601 O O . ASP A 1 198 ? 6.716 -11.797 5.487 1.00 93.06 198 ASP A O 1
ATOM 1605 N N . ALA A 1 199 ? 6.464 -9.579 5.179 1.00 90.81 199 ALA A N 1
ATOM 1606 C CA . ALA A 1 199 ? 5.198 -9.455 5.897 1.00 90.81 199 ALA A CA 1
ATOM 1607 C C . ALA A 1 199 ? 4.069 -10.305 5.283 1.00 90.81 199 ALA A C 1
ATOM 1609 O O . ALA A 1 199 ? 3.058 -10.562 5.936 1.00 90.81 199 ALA A O 1
ATOM 1610 N N . LEU A 1 200 ? 4.223 -10.760 4.033 1.00 92.62 200 LEU A N 1
ATOM 1611 C CA . LEU A 1 200 ? 3.229 -11.603 3.373 1.00 92.62 200 LEU A CA 1
ATOM 1612 C C . LEU A 1 200 ? 3.218 -13.046 3.884 1.00 92.62 200 LEU A C 1
ATOM 1614 O O . LEU A 1 200 ? 2.206 -13.713 3.695 1.00 92.62 200 LEU A O 1
ATOM 1618 N N . ASP A 1 201 ? 4.278 -13.531 4.541 1.00 93.38 201 ASP A N 1
ATOM 1619 C CA . ASP A 1 201 ? 4.353 -14.928 5.005 1.00 93.38 201 ASP A CA 1
ATOM 1620 C C . ASP A 1 201 ? 3.167 -15.289 5.922 1.00 93.38 201 ASP A C 1
ATOM 1622 O O . ASP A 1 201 ? 2.510 -16.312 5.729 1.00 93.38 201 ASP A O 1
ATOM 1626 N N . ASP A 1 202 ? 2.832 -14.404 6.862 1.00 89.31 202 ASP A N 1
ATOM 1627 C CA . ASP A 1 202 ? 1.698 -14.589 7.772 1.00 89.31 202 ASP A CA 1
ATOM 1628 C C . ASP A 1 202 ? 0.345 -14.291 7.111 1.00 89.31 202 ASP A C 1
ATOM 1630 O O . ASP A 1 202 ? -0.675 -14.860 7.498 1.00 89.31 202 ASP A O 1
ATOM 1634 N N . VAL A 1 203 ? 0.305 -13.380 6.133 1.00 91.25 203 VAL A N 1
ATOM 1635 C CA . VAL A 1 203 ? -0.936 -13.039 5.414 1.00 91.25 203 VAL A CA 1
ATOM 1636 C C . VAL A 1 203 ? -1.381 -14.215 4.545 1.00 91.25 203 VAL A C 1
ATOM 1638 O O . VAL A 1 203 ? -2.564 -14.550 4.533 1.00 91.25 203 VAL A O 1
ATOM 1641 N N . ILE A 1 204 ? -0.433 -14.868 3.871 1.00 93.56 204 ILE A N 1
ATOM 1642 C CA . ILE A 1 204 ? -0.657 -16.053 3.034 1.00 93.56 204 ILE A CA 1
ATOM 1643 C C . ILE A 1 204 ? -1.283 -17.191 3.845 1.00 93.56 204 ILE A C 1
ATOM 1645 O O . ILE A 1 204 ? -2.234 -17.819 3.393 1.00 93.56 204 ILE A O 1
ATOM 1649 N N . GLN A 1 205 ? -0.799 -17.430 5.064 1.00 90.94 205 GLN A N 1
ATOM 1650 C CA . GLN A 1 205 ? -1.301 -18.514 5.918 1.00 90.94 205 GLN A CA 1
ATOM 1651 C C . GLN A 1 205 ? -2.762 -18.317 6.365 1.00 90.94 205 GLN A C 1
ATOM 1653 O O . GLN A 1 205 ? -3.434 -19.279 6.726 1.00 90.94 205 GLN A O 1
ATOM 1658 N N . GLU A 1 206 ? -3.270 -17.084 6.342 1.00 88.81 206 GLU A N 1
ATOM 1659 C CA . GLU A 1 206 ? -4.626 -16.740 6.791 1.00 88.81 206 GLU A CA 1
ATOM 1660 C C . GLU A 1 206 ? -5.647 -16.650 5.648 1.00 88.81 206 GLU A C 1
ATOM 1662 O O . GLU A 1 206 ? -6.853 -16.579 5.913 1.00 88.81 206 GLU A O 1
ATOM 1667 N N . ILE A 1 207 ? -5.175 -16.594 4.398 1.00 90.38 207 ILE A N 1
ATOM 1668 C CA . ILE A 1 207 ? -5.985 -16.371 3.196 1.00 90.38 207 ILE A CA 1
ATOM 1669 C C . ILE A 1 207 ? -5.592 -17.438 2.160 1.00 90.38 207 ILE A C 1
ATOM 1671 O O . ILE A 1 207 ? -4.692 -17.211 1.351 1.00 90.38 207 ILE A O 1
ATOM 1675 N N . PRO A 1 208 ? -6.222 -18.624 2.201 1.00 81.94 208 PRO A N 1
ATOM 1676 C CA . PRO A 1 208 ? -5.770 -19.793 1.443 1.00 81.94 208 PRO A CA 1
ATOM 1677 C C . PRO A 1 208 ? -5.898 -19.649 -0.082 1.00 81.94 208 PRO A C 1
ATOM 1679 O O . PRO A 1 208 ? -5.218 -20.358 -0.817 1.00 81.94 208 PRO A O 1
ATOM 1682 N N . ASP A 1 209 ? -6.745 -18.742 -0.567 1.00 88.62 209 ASP A N 1
ATOM 1683 C CA . ASP A 1 209 ? -6.967 -18.422 -1.982 1.00 88.62 209 ASP A CA 1
ATOM 1684 C C . ASP A 1 209 ? -6.231 -17.146 -2.436 1.00 88.62 209 ASP A C 1
ATOM 1686 O O . ASP A 1 209 ? -6.561 -16.546 -3.462 1.00 88.62 209 ASP A O 1
ATOM 1690 N N . LEU A 1 210 ? -5.222 -16.711 -1.672 1.00 94.19 210 LEU A N 1
ATOM 1691 C CA . LEU A 1 210 ? -4.430 -15.532 -1.997 1.00 94.19 210 LEU A CA 1
ATOM 1692 C C . LEU A 1 210 ? -3.473 -15.795 -3.163 1.00 94.19 210 LEU A C 1
ATOM 1694 O O . LEU A 1 210 ? -2.672 -16.725 -3.142 1.00 94.19 210 LEU A O 1
ATOM 1698 N N . PHE A 1 211 ? -3.465 -14.867 -4.116 1.00 96.06 211 PHE A N 1
ATOM 1699 C CA . PHE A 1 211 ? -2.427 -14.745 -5.134 1.00 96.06 211 PHE A CA 1
ATOM 1700 C C . PHE A 1 211 ? -1.659 -13.443 -4.934 1.00 96.06 211 PHE A C 1
ATOM 1702 O O . PHE A 1 211 ? -2.249 -12.407 -4.617 1.00 96.06 211 PHE A O 1
ATOM 1709 N N . VAL A 1 212 ? -0.347 -13.467 -5.173 1.00 97.00 212 VAL A N 1
ATOM 1710 C CA . VAL A 1 212 ? 0.504 -12.276 -5.064 1.00 97.00 212 VAL A CA 1
ATOM 1711 C C . VAL A 1 212 ? 1.089 -11.925 -6.424 1.00 97.00 212 VAL A C 1
ATOM 1713 O O . VAL A 1 212 ? 1.838 -12.696 -7.020 1.00 97.00 212 VAL A O 1
ATOM 1716 N N . VAL A 1 213 ? 0.784 -10.719 -6.901 1.00 97.69 213 VAL A N 1
ATOM 1717 C CA . VAL A 1 213 ? 1.418 -10.134 -8.087 1.00 97.69 213 VAL A CA 1
ATOM 1718 C C . VAL A 1 213 ? 2.522 -9.190 -7.621 1.00 97.69 213 VAL A C 1
ATOM 1720 O O . VAL A 1 213 ? 2.249 -8.105 -7.113 1.00 97.69 213 VAL A O 1
ATOM 1723 N N . TYR A 1 214 ? 3.778 -9.599 -7.796 1.00 97.62 214 TYR A N 1
ATOM 1724 C CA . TYR A 1 214 ? 4.940 -8.777 -7.480 1.00 97.62 214 TYR A CA 1
ATOM 1725 C C . TYR A 1 214 ? 5.304 -7.900 -8.684 1.00 97.62 214 TYR A C 1
ATOM 1727 O O . TYR A 1 214 ? 6.032 -8.314 -9.589 1.00 97.62 214 TYR A O 1
ATOM 1735 N N . LEU A 1 215 ? 4.748 -6.687 -8.711 1.00 97.44 215 LEU A N 1
ATOM 1736 C CA . LEU A 1 215 ? 5.033 -5.697 -9.745 1.00 97.44 215 LEU A CA 1
ATOM 1737 C C . LEU A 1 215 ? 6.383 -5.020 -9.480 1.00 97.44 215 LEU A C 1
ATOM 1739 O O . LEU A 1 215 ? 6.539 -4.279 -8.511 1.00 97.44 215 LEU A O 1
ATOM 1743 N N . VAL A 1 216 ? 7.340 -5.233 -10.378 1.00 97.25 216 VAL A N 1
ATOM 1744 C CA . VAL A 1 216 ? 8.665 -4.606 -10.338 1.00 97.25 216 VAL A CA 1
ATOM 1745 C C . VAL A 1 216 ? 8.821 -3.586 -11.464 1.00 97.25 216 VAL A C 1
ATOM 1747 O O . VAL A 1 216 ? 8.133 -3.644 -12.482 1.00 97.25 216 VAL A O 1
ATOM 1750 N N . ARG A 1 217 ? 9.750 -2.647 -11.302 1.00 96.69 217 ARG A N 1
ATOM 1751 C CA . ARG A 1 217 ? 10.100 -1.632 -12.305 1.00 96.69 217 ARG A CA 1
ATOM 1752 C C . ARG A 1 217 ? 11.599 -1.371 -12.248 1.00 96.69 217 ARG A C 1
ATOM 1754 O O . ARG A 1 217 ? 12.212 -1.615 -11.208 1.00 96.69 217 ARG A O 1
ATOM 1761 N N . ASP A 1 218 ? 12.188 -0.898 -13.341 1.00 97.31 218 ASP A N 1
ATOM 1762 C CA . ASP A 1 218 ? 13.595 -0.495 -13.352 1.00 97.31 218 ASP A CA 1
ATOM 1763 C C . ASP A 1 218 ? 13.875 0.540 -12.235 1.00 97.31 218 ASP A C 1
ATOM 1765 O O . ASP A 1 218 ? 13.237 1.603 -12.221 1.00 97.31 218 ASP A O 1
ATOM 1769 N N . PRO A 1 219 ? 14.809 0.273 -11.298 1.00 95.88 219 PRO A N 1
ATOM 1770 C CA . PRO A 1 219 ? 15.084 1.186 -10.189 1.00 95.88 219 PRO A CA 1
ATOM 1771 C C . PRO A 1 219 ? 15.520 2.577 -10.659 1.00 95.88 219 PRO A C 1
ATOM 1773 O O . PRO A 1 219 ? 15.193 3.564 -10.005 1.00 95.88 219 PRO A O 1
ATOM 1776 N N . ARG A 1 220 ? 16.170 2.698 -11.823 1.00 95.06 220 ARG A N 1
ATOM 1777 C CA . ARG A 1 220 ? 16.567 4.000 -12.388 1.00 95.06 220 ARG A CA 1
ATOM 1778 C C . ARG A 1 220 ? 15.347 4.843 -12.755 1.00 95.06 220 ARG A C 1
ATOM 1780 O O . ARG A 1 220 ? 15.316 6.045 -12.496 1.00 95.06 220 ARG A O 1
ATOM 1787 N N . ALA A 1 221 ? 14.306 4.204 -13.292 1.00 93.94 221 ALA A N 1
ATOM 1788 C CA . ALA A 1 221 ? 13.035 4.857 -13.598 1.00 93.94 221 ALA A CA 1
ATOM 1789 C C . ALA A 1 221 ? 12.291 5.302 -12.332 1.00 93.94 221 ALA A C 1
ATOM 1791 O O . ALA A 1 221 ? 11.667 6.367 -12.328 1.00 93.94 221 ALA A O 1
ATOM 1792 N N . ILE A 1 222 ? 12.356 4.499 -11.265 1.00 92.25 222 ILE A N 1
ATOM 1793 C CA . ILE A 1 222 ? 11.746 4.838 -9.975 1.00 92.25 222 ILE A CA 1
ATOM 1794 C C . ILE A 1 222 ? 12.463 6.046 -9.362 1.00 92.25 222 ILE A C 1
ATOM 1796 O O . ILE A 1 222 ? 11.798 7.045 -9.102 1.00 92.25 222 ILE A O 1
ATOM 1800 N N . VAL A 1 223 ? 13.796 6.006 -9.215 1.00 90.50 223 VAL A N 1
ATOM 1801 C CA . VAL A 1 223 ? 14.579 7.104 -8.611 1.00 90.50 223 VAL A CA 1
ATOM 1802 C C . VAL A 1 223 ? 14.338 8.420 -9.349 1.00 90.50 223 VAL A C 1
ATOM 1804 O O . VAL A 1 223 ? 13.996 9.419 -8.717 1.00 90.50 223 VAL A O 1
ATOM 1807 N N . ARG A 1 224 ? 14.406 8.420 -10.690 1.00 88.94 224 ARG A N 1
ATOM 1808 C CA . ARG A 1 224 ? 14.083 9.608 -11.498 1.00 88.94 224 ARG A CA 1
ATOM 1809 C C . ARG A 1 224 ? 12.690 10.149 -11.182 1.00 88.94 224 ARG A C 1
ATOM 1811 O O . ARG A 1 224 ? 12.509 11.355 -11.030 1.00 88.94 224 ARG A O 1
ATOM 1818 N N . SER A 1 225 ? 11.697 9.260 -11.126 1.00 85.56 225 SER A N 1
ATOM 1819 C CA . SER A 1 225 ? 10.311 9.653 -10.885 1.00 85.56 225 SER A CA 1
ATOM 1820 C C . SER A 1 225 ? 10.092 10.200 -9.479 1.00 85.56 225 SER A C 1
ATOM 1822 O O . SER A 1 225 ? 9.221 11.053 -9.327 1.00 85.56 225 SER A O 1
ATOM 1824 N N . THR A 1 226 ? 10.789 9.690 -8.466 1.00 80.62 226 THR A N 1
ATOM 1825 C CA . THR A 1 226 ? 10.674 10.186 -7.088 1.00 80.62 226 THR A CA 1
ATOM 1826 C C . THR A 1 226 ? 11.327 11.559 -6.966 1.00 80.62 226 THR A C 1
ATOM 1828 O O . THR A 1 226 ? 10.712 12.481 -6.432 1.00 80.62 226 THR A O 1
ATOM 1831 N N . MET A 1 227 ? 12.515 11.720 -7.560 1.00 75.81 227 MET A N 1
ATOM 1832 C CA . MET A 1 227 ? 13.276 12.971 -7.546 1.00 75.81 227 MET A CA 1
ATOM 1833 C C . MET A 1 227 ? 12.520 14.128 -8.194 1.00 75.81 227 MET A C 1
ATOM 1835 O O . MET A 1 227 ? 12.416 15.202 -7.611 1.00 75.81 227 MET A O 1
ATOM 1839 N N . ALA A 1 228 ? 11.933 13.893 -9.371 1.00 69.81 228 ALA A N 1
ATOM 1840 C CA . ALA A 1 228 ? 11.173 14.913 -10.091 1.00 69.81 228 ALA A CA 1
ATOM 1841 C C . ALA A 1 228 ? 9.936 15.417 -9.322 1.00 69.81 228 ALA A C 1
ATOM 1843 O O . ALA A 1 228 ? 9.403 16.470 -9.653 1.00 69.81 228 ALA A O 1
ATOM 1844 N N . LYS A 1 229 ? 9.474 14.669 -8.312 1.00 70.25 229 LYS A N 1
ATOM 1845 C CA . LYS A 1 229 ? 8.259 14.967 -7.543 1.00 70.25 229 LYS A CA 1
ATOM 1846 C C . LYS A 1 229 ? 8.550 15.507 -6.144 1.00 70.25 229 LYS A C 1
ATOM 1848 O O . LYS A 1 229 ? 7.618 15.649 -5.358 1.00 70.25 229 LYS A O 1
ATOM 1853 N N . SER A 1 230 ? 9.820 15.753 -5.807 1.00 59.75 230 SER A N 1
ATOM 1854 C CA . SER A 1 230 ? 10.260 16.183 -4.469 1.00 59.75 230 SER A CA 1
ATOM 1855 C C . SER A 1 230 ? 9.755 15.285 -3.330 1.00 59.75 230 SER A C 1
ATOM 1857 O O . SER A 1 230 ? 9.674 15.709 -2.179 1.00 59.75 230 SER A O 1
ATOM 1859 N N . LEU A 1 231 ? 9.452 14.019 -3.631 1.00 58.12 231 LEU A N 1
ATOM 1860 C CA . LEU A 1 231 ? 9.001 13.000 -2.679 1.00 58.12 231 LEU A CA 1
ATOM 1861 C C . LEU A 1 231 ? 10.186 12.409 -1.898 1.00 58.12 231 LEU A C 1
ATOM 1863 O O . LEU A 1 231 ? 10.196 11.228 -1.564 1.00 58.12 231 LEU A O 1
ATOM 1867 N N . ASN A 1 232 ? 11.218 13.215 -1.650 1.00 53.06 232 ASN A N 1
ATOM 1868 C CA . ASN A 1 232 ? 12.488 12.738 -1.125 1.00 53.06 232 ASN A CA 1
ATOM 1869 C C . ASN A 1 232 ? 12.308 12.278 0.312 1.00 53.06 232 ASN A C 1
ATOM 1871 O O . ASN A 1 232 ? 11.974 13.077 1.191 1.00 53.06 232 ASN A O 1
ATOM 1875 N N . ALA A 1 233 ? 12.626 11.008 0.549 1.00 50.66 233 ALA A N 1
ATOM 1876 C CA . ALA A 1 233 ? 12.688 10.429 1.881 1.00 50.66 233 ALA A CA 1
ATOM 1877 C C . ALA A 1 233 ? 13.649 11.208 2.802 1.00 50.66 233 ALA A C 1
ATOM 1879 O O . ALA A 1 233 ? 13.395 11.437 3.982 1.00 50.66 233 ALA A O 1
ATOM 1880 N N . SER A 1 234 ? 14.752 11.690 2.240 1.00 48.59 234 SER A N 1
ATOM 1881 C CA . SER A 1 234 ? 15.916 12.120 3.013 1.00 48.59 234 SER A CA 1
ATOM 1882 C C . SER A 1 234 ? 16.173 13.630 3.045 1.00 48.59 234 SER A C 1
ATOM 1884 O O . SER A 1 234 ? 17.145 14.037 3.674 1.00 48.59 234 SER A O 1
ATOM 1886 N N . ARG A 1 235 ? 15.407 14.474 2.327 1.00 57.34 235 ARG A N 1
ATOM 1887 C CA . ARG A 1 235 ? 15.931 15.777 1.826 1.00 57.34 235 ARG A CA 1
ATOM 1888 C C . ARG A 1 235 ? 17.309 15.624 1.134 1.00 57.34 235 ARG A C 1
ATOM 1890 O O . ARG A 1 235 ? 18.055 16.591 1.024 1.00 57.34 235 ARG A O 1
ATOM 1897 N N . GLY A 1 236 ? 17.656 14.403 0.720 1.00 66.00 236 GLY A N 1
ATOM 1898 C CA . GLY A 1 236 ? 18.997 14.013 0.314 1.00 66.00 236 GLY A CA 1
ATOM 1899 C C . GLY A 1 236 ? 19.181 14.007 -1.194 1.00 66.00 236 GLY A C 1
ATOM 1900 O O . GLY A 1 236 ? 18.327 14.451 -1.965 1.00 66.00 236 GLY A O 1
ATOM 1901 N N . THR A 1 237 ? 20.336 13.498 -1.596 1.00 79.56 237 THR A N 1
ATOM 1902 C CA . THR A 1 237 ? 20.766 13.398 -2.987 1.00 79.56 237 THR A CA 1
ATOM 1903 C C . THR A 1 237 ? 20.080 12.236 -3.709 1.00 79.56 237 THR A C 1
ATOM 1905 O O . THR A 1 237 ? 19.518 11.324 -3.100 1.00 79.56 237 THR A O 1
ATOM 1908 N N . LEU A 1 238 ? 20.196 12.220 -5.036 1.00 84.31 238 LEU A N 1
ATOM 1909 C CA . LEU A 1 238 ? 19.780 11.101 -5.883 1.00 84.31 238 LEU A C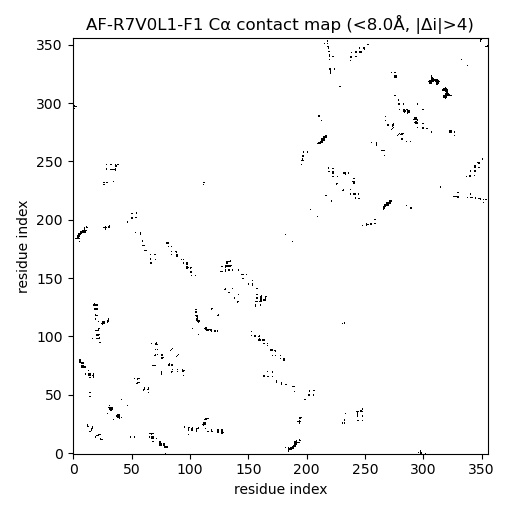A 1
ATOM 1910 C C . LEU A 1 238 ? 20.431 9.766 -5.472 1.00 84.31 238 LEU A C 1
ATOM 1912 O O . LEU A 1 238 ? 19.790 8.717 -5.531 1.00 84.31 238 LEU A O 1
ATOM 1916 N N . ALA A 1 239 ? 21.671 9.816 -4.981 1.00 85.50 239 ALA A N 1
ATOM 1917 C CA . ALA A 1 239 ? 22.377 8.665 -4.433 1.00 85.50 239 ALA A CA 1
ATOM 1918 C C . ALA A 1 239 ? 21.733 8.133 -3.138 1.00 85.50 239 ALA A C 1
ATOM 1920 O O . ALA A 1 239 ? 21.682 6.918 -2.941 1.00 85.50 239 ALA A O 1
ATOM 1921 N N . ASP A 1 240 ? 21.213 9.011 -2.275 1.00 84.06 240 ASP A N 1
ATOM 1922 C CA . ASP A 1 240 ? 20.556 8.610 -1.024 1.00 84.06 240 ASP A CA 1
ATOM 1923 C C . ASP A 1 240 ? 19.229 7.893 -1.296 1.00 84.06 240 ASP A C 1
ATOM 1925 O O . ASP A 1 240 ? 18.955 6.843 -0.711 1.00 84.06 240 ASP A O 1
ATOM 1929 N N . GLU A 1 241 ? 18.438 8.416 -2.237 1.00 85.69 241 GLU A N 1
ATOM 1930 C CA . GLU A 1 241 ? 17.190 7.780 -2.672 1.00 85.69 241 GLU A CA 1
ATOM 1931 C C . GLU A 1 241 ? 17.468 6.416 -3.322 1.00 85.69 241 GLU A C 1
ATOM 1933 O O . GLU A 1 241 ? 16.854 5.410 -2.958 1.00 85.69 241 GLU A O 1
ATOM 1938 N N . ALA A 1 242 ? 18.454 6.350 -4.226 1.00 91.62 242 ALA A N 1
ATOM 1939 C CA . ALA A 1 242 ? 18.869 5.103 -4.862 1.00 91.62 242 ALA A CA 1
ATOM 1940 C C . ALA A 1 242 ? 19.332 4.057 -3.838 1.00 91.62 242 ALA A C 1
ATOM 1942 O O . ALA A 1 242 ? 18.957 2.887 -3.937 1.00 91.62 242 ALA A O 1
ATOM 1943 N N . LYS A 1 243 ? 20.103 4.470 -2.826 1.00 90.69 243 LYS A N 1
ATOM 1944 C CA . LYS A 1 243 ? 20.586 3.589 -1.759 1.00 90.69 243 LYS A CA 1
ATOM 1945 C C . LYS A 1 243 ? 19.432 2.938 -0.996 1.00 90.69 243 LYS A C 1
ATOM 1947 O O . LYS A 1 243 ? 19.427 1.715 -0.850 1.00 90.69 243 LYS A O 1
ATOM 1952 N N . ILE A 1 244 ? 18.464 3.723 -0.518 1.00 89.56 244 ILE A N 1
ATOM 1953 C CA . ILE A 1 244 ? 17.346 3.202 0.288 1.00 89.56 244 ILE A CA 1
ATOM 1954 C C . ILE A 1 244 ? 16.419 2.344 -0.578 1.00 89.56 244 ILE A C 1
ATOM 1956 O O . ILE A 1 244 ? 16.083 1.220 -0.190 1.00 89.56 244 ILE A O 1
ATOM 1960 N N . LEU A 1 245 ? 16.051 2.833 -1.767 1.00 92.00 245 LEU A N 1
ATOM 1961 C CA . LEU A 1 245 ? 15.185 2.107 -2.691 1.00 92.00 245 LEU A CA 1
ATOM 1962 C C . LEU A 1 245 ? 15.788 0.750 -3.069 1.00 92.00 245 LEU A C 1
ATOM 1964 O O . LEU A 1 245 ? 15.123 -0.278 -2.950 1.00 92.00 245 LEU A O 1
ATOM 1968 N N . CYS A 1 246 ? 17.045 0.724 -3.511 1.00 94.62 246 CYS A N 1
ATOM 1969 C CA . CYS A 1 246 ? 17.664 -0.504 -4.003 1.00 94.62 246 CYS A CA 1
ATOM 1970 C C . CYS A 1 246 ? 18.023 -1.473 -2.877 1.00 94.62 246 CYS A C 1
ATOM 1972 O O . CYS A 1 246 ? 17.969 -2.685 -3.087 1.00 94.62 246 CYS A O 1
ATOM 1974 N N . ALA A 1 247 ? 18.275 -0.978 -1.660 1.00 94.56 247 ALA A N 1
ATOM 1975 C CA . ALA A 1 247 ? 18.325 -1.837 -0.483 1.00 94.56 247 ALA A CA 1
ATOM 1976 C C . ALA A 1 247 ? 16.975 -2.534 -0.243 1.00 94.56 247 ALA A C 1
ATOM 1978 O O . ALA A 1 247 ? 16.956 -3.757 -0.091 1.00 94.56 247 ALA A O 1
ATOM 1979 N N . LYS A 1 248 ? 15.852 -1.798 -0.286 1.00 94.44 248 LYS A N 1
ATOM 1980 C CA . LYS A 1 248 ? 14.510 -2.388 -0.151 1.00 94.44 248 LYS A CA 1
ATOM 1981 C C . LYS A 1 248 ? 14.195 -3.377 -1.270 1.00 94.44 248 LYS A C 1
ATOM 1983 O O . LYS A 1 248 ? 13.785 -4.492 -0.979 1.00 94.44 248 LYS A O 1
ATOM 1988 N N . MET A 1 249 ? 14.434 -3.019 -2.530 1.00 96.44 249 MET A N 1
ATOM 1989 C CA . MET A 1 249 ? 14.139 -3.900 -3.667 1.00 96.44 249 MET A CA 1
ATOM 1990 C C . MET A 1 249 ? 14.951 -5.199 -3.628 1.00 96.44 249 MET A C 1
ATOM 1992 O O . MET A 1 249 ? 14.404 -6.261 -3.913 1.00 96.44 249 MET A O 1
ATOM 1996 N N . ARG A 1 250 ? 16.234 -5.141 -3.241 1.00 96.94 250 ARG A N 1
ATOM 1997 C CA . ARG A 1 250 ? 17.066 -6.342 -3.051 1.00 96.94 250 ARG A CA 1
ATOM 1998 C C . ARG A 1 250 ? 16.467 -7.257 -1.984 1.00 96.94 250 ARG A C 1
ATOM 2000 O O . ARG A 1 250 ? 16.331 -8.457 -2.196 1.00 96.94 250 ARG A O 1
ATOM 2007 N N . LEU A 1 251 ? 16.104 -6.666 -0.852 1.00 95.94 251 LEU A N 1
ATOM 2008 C CA . LEU A 1 251 ? 15.514 -7.349 0.290 1.00 95.94 251 LEU A CA 1
ATOM 2009 C C . LEU A 1 251 ? 14.151 -7.973 -0.055 1.00 95.94 251 LEU A C 1
ATOM 2011 O O . LEU A 1 251 ? 13.922 -9.133 0.279 1.00 95.94 251 LEU A O 1
ATOM 2015 N N . ASP A 1 252 ? 13.286 -7.252 -0.767 1.00 97.00 252 ASP A N 1
ATOM 2016 C CA . ASP A 1 252 ? 12.002 -7.778 -1.239 1.00 97.00 252 ASP A CA 1
ATOM 2017 C C . ASP A 1 252 ? 12.191 -8.900 -2.271 1.00 97.00 252 ASP A C 1
ATOM 2019 O O . ASP A 1 252 ? 11.458 -9.884 -2.240 1.00 97.00 252 ASP A O 1
ATOM 2023 N N . TYR A 1 253 ? 13.192 -8.806 -3.154 1.00 97.81 253 TYR A N 1
ATOM 2024 C CA . TYR A 1 253 ? 13.508 -9.865 -4.115 1.00 97.81 253 TYR A CA 1
ATOM 2025 C C . TYR A 1 253 ? 14.019 -11.142 -3.430 1.00 97.81 253 TYR A C 1
ATOM 2027 O O . TYR A 1 253 ? 13.633 -12.254 -3.802 1.00 97.81 253 TYR A O 1
ATOM 2035 N N . GLU A 1 254 ? 14.875 -11.004 -2.415 1.00 97.44 254 GLU A N 1
ATOM 2036 C CA . GLU A 1 254 ? 15.360 -12.126 -1.603 1.00 97.44 254 GLU A CA 1
ATOM 2037 C C . GLU A 1 254 ? 14.203 -12.841 -0.891 1.00 97.44 254 GLU A C 1
ATOM 2039 O O . GLU A 1 254 ? 14.106 -14.073 -0.963 1.00 97.44 254 GLU A O 1
ATOM 2044 N N . ASP A 1 255 ? 13.280 -12.085 -0.289 1.00 97.69 255 ASP A N 1
ATOM 2045 C CA . ASP A 1 255 ? 12.084 -12.650 0.338 1.00 97.69 255 ASP A CA 1
ATOM 2046 C C . ASP A 1 255 ? 11.104 -13.237 -0.660 1.00 97.69 255 ASP A C 1
ATOM 2048 O O . ASP A 1 255 ? 10.593 -14.326 -0.420 1.00 97.69 255 ASP A O 1
ATOM 2052 N N . PHE A 1 256 ? 10.895 -12.595 -1.807 1.00 97.62 256 PHE A N 1
ATOM 2053 C CA . PHE A 1 256 ? 10.099 -13.161 -2.890 1.00 97.62 256 PHE A CA 1
ATOM 2054 C C . PHE A 1 256 ? 10.658 -14.529 -3.287 1.00 97.62 256 PHE A C 1
ATOM 2056 O O . PHE A 1 256 ? 9.919 -15.507 -3.347 1.00 97.62 256 PHE A O 1
ATOM 2063 N N . ARG A 1 257 ? 11.978 -14.651 -3.482 1.00 97.75 257 ARG A N 1
ATOM 2064 C CA . ARG A 1 257 ? 12.595 -15.941 -3.818 1.00 97.75 257 ARG A CA 1
ATOM 2065 C C . ARG A 1 257 ? 12.412 -16.981 -2.721 1.00 97.75 257 ARG A C 1
ATOM 2067 O O . ARG A 1 257 ? 12.315 -18.166 -3.043 1.00 97.75 257 ARG A O 1
ATOM 2074 N N . ARG A 1 258 ? 12.472 -16.582 -1.450 1.00 98.00 258 ARG A N 1
ATOM 2075 C CA . ARG A 1 258 ? 12.263 -17.474 -0.299 1.00 98.00 258 ARG A CA 1
ATOM 2076 C C . ARG A 1 258 ? 10.806 -17.931 -0.234 1.00 98.00 258 ARG A C 1
ATOM 2078 O O . ARG A 1 258 ? 10.552 -19.131 -0.189 1.00 98.00 258 ARG A O 1
ATOM 2085 N N . LEU A 1 259 ? 9.866 -16.994 -0.281 1.00 97.69 259 LEU A N 1
ATOM 2086 C CA . LEU A 1 259 ? 8.434 -17.253 -0.181 1.00 97.69 259 LEU A CA 1
ATOM 2087 C C . LEU A 1 259 ? 7.894 -17.994 -1.401 1.00 97.69 259 LEU A C 1
ATOM 2089 O O . LEU A 1 259 ? 7.098 -18.900 -1.227 1.00 97.69 259 LEU A O 1
ATOM 2093 N N . ASN A 1 260 ? 8.379 -17.712 -2.609 1.00 97.31 260 ASN A N 1
ATOM 2094 C CA . ASN A 1 260 ? 7.984 -18.448 -3.811 1.00 97.31 260 ASN A CA 1
ATOM 2095 C C . ASN A 1 260 ? 8.460 -19.912 -3.792 1.00 97.31 260 ASN A C 1
ATOM 2097 O O . ASN A 1 260 ? 7.827 -20.777 -4.384 1.00 97.31 260 ASN A O 1
ATOM 2101 N N . ARG A 1 261 ? 9.565 -20.209 -3.089 1.00 97.75 261 ARG A N 1
ATOM 2102 C CA . ARG A 1 261 ? 9.983 -21.594 -2.809 1.00 97.75 261 ARG A CA 1
ATOM 2103 C C . ARG A 1 261 ? 9.111 -22.249 -1.738 1.00 97.75 261 ARG A C 1
ATOM 2105 O O . ARG A 1 261 ? 8.817 -23.431 -1.852 1.00 97.75 261 ARG A O 1
ATOM 2112 N N . LYS A 1 262 ? 8.714 -21.488 -0.714 1.00 97.31 262 LYS A N 1
ATOM 2113 C CA . LYS A 1 262 ? 7.853 -21.957 0.384 1.00 97.31 262 LYS A CA 1
ATOM 2114 C C . LYS A 1 262 ? 6.400 -22.182 -0.061 1.00 97.31 262 LYS A C 1
ATOM 2116 O O . LYS A 1 262 ? 5.770 -23.121 0.405 1.00 97.31 262 LYS A O 1
ATOM 2121 N N . TYR A 1 263 ? 5.903 -21.356 -0.980 1.00 96.50 263 TYR A N 1
ATOM 2122 C CA . TYR A 1 263 ? 4.536 -21.359 -1.506 1.00 96.50 263 TYR A CA 1
ATOM 2123 C C . TYR A 1 263 ? 4.551 -21.387 -3.048 1.00 96.50 263 TYR A C 1
ATOM 2125 O O . TYR A 1 263 ? 4.308 -20.358 -3.692 1.00 96.50 263 TYR A O 1
ATOM 2133 N N . PRO A 1 264 ? 4.882 -22.537 -3.668 1.00 95.31 264 PRO A N 1
ATOM 2134 C CA . PRO A 1 264 ? 4.954 -22.652 -5.122 1.00 95.31 264 PRO A CA 1
ATOM 2135 C C . PRO A 1 264 ? 3.633 -22.277 -5.802 1.00 95.31 264 PRO A C 1
ATOM 2137 O O . PRO A 1 264 ? 2.565 -22.707 -5.379 1.00 95.31 264 PRO A O 1
ATOM 2140 N N . GLY A 1 265 ? 3.710 -21.482 -6.872 1.00 94.38 265 GLY A N 1
ATOM 2141 C CA . GLY A 1 265 ? 2.542 -21.070 -7.662 1.00 94.38 265 GLY A CA 1
ATOM 2142 C C . GLY A 1 265 ? 1.747 -19.894 -7.087 1.00 94.38 265 GLY A C 1
ATOM 2143 O O . GLY A 1 265 ? 0.872 -19.378 -7.772 1.00 94.38 265 GLY A O 1
ATOM 2144 N N . LEU A 1 266 ? 2.067 -19.415 -5.880 1.00 96.19 266 LEU A N 1
ATOM 2145 C CA . LEU A 1 266 ? 1.353 -18.293 -5.260 1.00 96.19 266 LEU A CA 1
ATOM 2146 C C . LEU A 1 266 ? 1.760 -16.932 -5.845 1.00 96.19 266 LEU A C 1
ATOM 2148 O O . LEU A 1 266 ? 0.935 -16.020 -5.968 1.00 96.19 266 LEU A O 1
ATOM 2152 N N . PHE A 1 267 ? 3.030 -16.786 -6.229 1.00 97.69 267 PHE A N 1
ATOM 2153 C CA . PHE A 1 267 ? 3.584 -15.515 -6.685 1.00 97.69 267 PHE A CA 1
ATOM 2154 C C . PHE A 1 267 ? 3.762 -15.452 -8.204 1.00 97.69 267 PHE A C 1
ATOM 2156 O O . PHE A 1 267 ? 4.286 -16.376 -8.824 1.00 97.69 267 PHE A O 1
ATOM 2163 N N . LEU A 1 268 ? 3.438 -14.296 -8.781 1.00 97.94 268 LEU A N 1
ATOM 2164 C CA . LEU A 1 268 ? 3.789 -13.916 -10.146 1.00 97.94 268 LEU A CA 1
ATOM 2165 C C . LEU A 1 268 ? 4.578 -12.609 -10.121 1.00 97.94 268 LEU A C 1
ATOM 2167 O O . LEU A 1 268 ? 4.040 -11.563 -9.761 1.00 97.94 268 LEU A O 1
ATOM 2171 N N . MET A 1 269 ? 5.839 -12.645 -10.550 1.00 97.75 269 MET A N 1
ATOM 2172 C CA . MET A 1 269 ? 6.624 -11.429 -10.762 1.00 97.75 269 MET A CA 1
ATOM 2173 C C . MET A 1 269 ? 6.369 -10.879 -12.168 1.00 97.75 269 MET A C 1
ATOM 2175 O O . MET A 1 269 ? 6.549 -11.589 -13.157 1.00 97.75 269 MET A O 1
ATOM 2179 N N . VAL A 1 270 ? 5.982 -9.608 -12.263 1.00 97.88 270 VAL A N 1
ATOM 2180 C CA . VAL A 1 270 ? 5.702 -8.918 -13.533 1.00 97.88 270 VAL A CA 1
ATOM 2181 C C . VAL A 1 270 ? 6.394 -7.564 -13.589 1.00 97.88 270 VAL A C 1
ATOM 2183 O O . VAL A 1 270 ? 6.613 -6.925 -12.563 1.00 97.88 270 VAL A O 1
ATOM 2186 N N . LYS A 1 271 ? 6.715 -7.103 -14.799 1.00 97.56 271 LYS A N 1
ATOM 2187 C CA . LYS A 1 271 ? 7.382 -5.818 -15.029 1.00 97.56 271 LYS A CA 1
ATOM 2188 C C . LYS A 1 271 ? 6.377 -4.722 -15.377 1.00 97.56 271 LYS A C 1
ATOM 2190 O O . LYS A 1 271 ? 5.479 -4.930 -16.195 1.00 97.56 271 LYS A O 1
ATOM 2195 N N . TYR A 1 272 ? 6.556 -3.535 -14.807 1.00 96.62 272 TYR A N 1
ATOM 2196 C CA . TYR A 1 272 ? 5.798 -2.332 -15.162 1.00 96.62 272 TYR A CA 1
ATOM 2197 C C . TYR A 1 272 ? 5.907 -2.008 -16.657 1.00 96.62 272 TYR A C 1
ATOM 2199 O O . TYR A 1 272 ? 4.946 -1.589 -17.297 1.00 96.62 272 TYR A O 1
ATOM 2207 N N . GLU A 1 273 ? 7.076 -2.248 -17.232 1.00 96.75 273 GLU A N 1
ATOM 2208 C CA . GLU A 1 273 ? 7.368 -2.028 -18.639 1.00 96.75 273 GLU A CA 1
ATOM 2209 C C . GLU A 1 273 ? 6.458 -2.884 -19.533 1.00 96.75 273 GLU A C 1
ATOM 2211 O O . GLU A 1 273 ? 5.981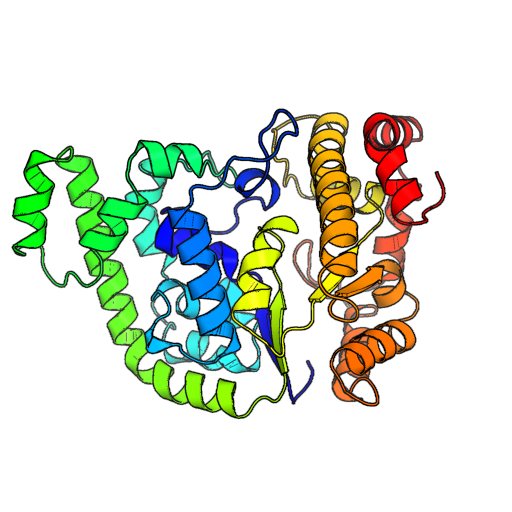 -2.400 -20.557 1.00 96.75 273 GLU A O 1
ATOM 2216 N N . ASP A 1 274 ? 6.116 -4.104 -19.108 1.00 96.62 274 ASP A N 1
ATOM 2217 C CA . ASP A 1 274 ? 5.183 -4.971 -19.832 1.00 96.62 274 ASP A CA 1
ATOM 2218 C C . ASP A 1 274 ? 3.734 -4.503 -19.716 1.00 96.62 274 ASP A C 1
ATOM 2220 O O . ASP A 1 274 ? 2.998 -4.564 -20.701 1.00 96.62 274 ASP A O 1
ATOM 2224 N N . LEU A 1 275 ? 3.328 -3.969 -18.560 1.00 95.75 275 LEU A N 1
ATOM 2225 C CA . LEU A 1 275 ? 2.012 -3.342 -18.399 1.00 95.75 275 LEU A CA 1
ATOM 2226 C C . LEU A 1 275 ? 1.820 -2.195 -19.399 1.00 95.75 275 LEU A C 1
ATOM 2228 O O . LEU A 1 275 ? 0.735 -2.032 -19.956 1.00 95.75 275 LEU A O 1
ATOM 2232 N N . VAL A 1 276 ? 2.869 -1.403 -19.625 1.00 95.06 276 VAL A N 1
ATOM 2233 C CA . VAL A 1 276 ? 2.818 -0.227 -20.499 1.00 95.06 276 VAL A CA 1
ATOM 2234 C C . VAL A 1 276 ? 2.963 -0.601 -21.974 1.00 95.06 276 VAL A C 1
ATOM 2236 O O . VAL A 1 276 ? 2.167 -0.151 -22.800 1.00 95.06 276 VAL A O 1
ATOM 2239 N N . LEU A 1 277 ? 3.977 -1.397 -22.316 1.00 94.56 277 LEU A N 1
ATOM 2240 C CA . LEU A 1 277 ? 4.372 -1.660 -23.704 1.00 94.56 277 LEU A CA 1
ATOM 2241 C C . LEU A 1 277 ? 3.638 -2.861 -24.313 1.00 94.56 277 LEU A C 1
ATOM 2243 O O . LEU A 1 277 ? 3.443 -2.909 -25.526 1.00 94.56 277 LEU A O 1
ATOM 2247 N N . ARG A 1 278 ? 3.219 -3.828 -23.486 1.00 95.56 278 ARG A N 1
ATOM 2248 C CA . ARG A 1 278 ? 2.616 -5.107 -23.902 1.00 95.56 278 ARG A CA 1
ATOM 2249 C C . ARG A 1 278 ? 1.397 -5.451 -23.039 1.00 95.56 278 ARG A C 1
ATOM 2251 O O . ARG A 1 278 ? 1.243 -6.583 -22.580 1.00 95.56 278 ARG A O 1
ATOM 2258 N N . SER A 1 279 ? 0.517 -4.471 -22.830 1.00 94.56 279 SER A N 1
ATOM 2259 C CA . SER A 1 279 ? -0.569 -4.522 -21.838 1.00 94.56 279 SER A CA 1
ATOM 2260 C C . SER A 1 279 ? -1.472 -5.758 -21.929 1.00 94.56 279 SER A C 1
ATOM 2262 O O . SER A 1 279 ? -1.837 -6.312 -20.897 1.00 94.56 279 SER A O 1
ATOM 2264 N N . THR A 1 280 ? -1.802 -6.247 -23.129 1.00 93.62 280 THR A N 1
ATOM 2265 C CA . THR A 1 280 ? -2.595 -7.480 -23.302 1.00 93.62 280 THR A CA 1
ATOM 2266 C C . THR A 1 280 ? -1.846 -8.719 -22.801 1.00 93.62 280 THR A C 1
ATOM 2268 O O . THR A 1 280 ? -2.439 -9.565 -22.136 1.00 93.62 280 THR A O 1
ATOM 2271 N N . VAL A 1 281 ? -0.543 -8.826 -23.084 1.00 95.62 281 VAL A N 1
ATOM 2272 C CA . VAL A 1 281 ? 0.297 -9.946 -22.621 1.00 95.62 281 VAL A CA 1
ATOM 2273 C C . VAL A 1 281 ? 0.417 -9.906 -21.101 1.00 95.62 281 VAL A C 1
ATOM 2275 O O . VAL A 1 281 ? 0.165 -10.915 -20.445 1.00 95.62 281 VAL A O 1
ATOM 2278 N N . PHE A 1 282 ? 0.712 -8.726 -20.547 1.00 97.06 282 PHE A N 1
ATOM 2279 C CA . PHE A 1 282 ? 0.733 -8.493 -19.104 1.00 97.06 282 PHE A CA 1
ATOM 2280 C C . PHE A 1 282 ? -0.600 -8.888 -18.453 1.00 97.06 282 PHE A C 1
ATOM 2282 O O . PHE A 1 282 ? -0.627 -9.668 -17.504 1.00 97.06 282 PHE A O 1
ATOM 2289 N N . GLY A 1 283 ? -1.715 -8.380 -18.987 1.00 96.00 283 GLY A N 1
ATOM 2290 C CA . GLY A 1 283 ? -3.050 -8.625 -18.452 1.00 96.00 283 GLY A CA 1
ATOM 2291 C C . GLY A 1 283 ? -3.404 -10.104 -18.458 1.00 96.00 283 GLY A C 1
ATOM 2292 O O . GLY A 1 283 ? -3.844 -10.631 -17.444 1.00 96.00 283 GLY A O 1
ATOM 2293 N N . ASN A 1 284 ? -3.157 -10.805 -19.563 1.00 96.62 284 ASN A N 1
ATOM 2294 C CA . ASN A 1 284 ? -3.435 -12.236 -19.645 1.00 96.62 284 ASN A CA 1
ATOM 2295 C C . ASN A 1 284 ? -2.577 -13.059 -18.677 1.00 96.62 284 ASN A C 1
ATOM 2297 O O . ASN A 1 284 ? -3.096 -14.002 -18.088 1.00 96.62 284 ASN A O 1
ATOM 2301 N N . ALA A 1 285 ? -1.305 -12.703 -18.474 1.00 97.50 285 ALA A N 1
ATOM 2302 C CA . ALA A 1 285 ? -0.456 -13.378 -17.494 1.00 97.50 285 ALA A CA 1
ATOM 2303 C C . ALA A 1 285 ? -0.999 -13.212 -16.064 1.00 97.50 285 ALA A C 1
ATOM 2305 O O . ALA A 1 285 ? -1.162 -14.200 -15.352 1.00 97.50 285 ALA A O 1
ATOM 2306 N N . VAL A 1 286 ? -1.355 -11.982 -15.676 1.00 97.31 286 VAL A N 1
ATOM 2307 C CA . VAL A 1 286 ? -1.918 -11.693 -14.347 1.00 97.31 286 VAL A CA 1
ATOM 2308 C C . VAL A 1 286 ? -3.260 -12.396 -14.136 1.00 97.31 286 VAL A C 1
ATOM 2310 O O . VAL A 1 286 ? -3.472 -12.995 -13.088 1.00 97.31 286 VAL A O 1
ATOM 2313 N N . TYR A 1 287 ? -4.161 -12.357 -15.120 1.00 96.50 287 TYR A N 1
ATOM 2314 C CA . TYR A 1 287 ? -5.493 -12.953 -14.983 1.00 96.50 287 TYR A CA 1
ATOM 2315 C C . TYR A 1 287 ? -5.434 -14.481 -14.905 1.00 96.50 287 TYR A C 1
ATOM 2317 O O . TYR A 1 287 ? -6.108 -15.066 -14.062 1.00 96.50 287 TYR A O 1
ATOM 2325 N N . ARG A 1 288 ? -4.575 -15.125 -15.702 1.00 96.69 288 ARG A N 1
ATOM 2326 C CA . ARG A 1 288 ? -4.342 -16.575 -15.603 1.00 96.69 288 ARG A CA 1
ATOM 2327 C C . ARG A 1 288 ? -3.758 -16.985 -14.271 1.00 96.69 288 ARG A C 1
ATOM 2329 O O . ARG A 1 288 ? -4.194 -17.987 -13.717 1.00 96.69 288 ARG A O 1
ATOM 2336 N N . HIS A 1 289 ? -2.833 -16.190 -13.741 1.00 96.69 289 HIS A N 1
ATOM 2337 C CA . HIS A 1 289 ? -2.261 -16.442 -12.422 1.00 96.69 289 HIS A CA 1
ATOM 2338 C C . HIS A 1 289 ? -3.322 -16.474 -11.323 1.00 96.69 289 HIS A C 1
ATOM 2340 O O . HIS A 1 289 ? -3.274 -17.343 -10.469 1.00 96.69 289 HIS A O 1
ATOM 2346 N N . ILE A 1 290 ? -4.328 -15.597 -11.391 1.00 94.12 290 ILE A N 1
ATOM 2347 C CA . ILE A 1 290 ? -5.451 -15.574 -10.436 1.00 94.12 290 ILE A CA 1
ATOM 2348 C C . ILE A 1 290 ? -6.616 -16.506 -10.831 1.00 94.12 290 ILE A C 1
ATOM 2350 O O . ILE A 1 290 ? -7.751 -16.300 -10.396 1.00 94.12 290 ILE A O 1
ATOM 2354 N N . GLY A 1 291 ? -6.373 -17.496 -11.699 1.00 93.25 291 GLY A N 1
ATOM 2355 C CA . GLY A 1 291 ? -7.359 -18.515 -12.074 1.00 93.25 291 GLY A CA 1
ATOM 2356 C C . GLY A 1 291 ? -8.436 -18.061 -13.069 1.00 93.25 291 GLY A C 1
ATOM 2357 O O . GLY A 1 291 ? -9.566 -18.546 -13.014 1.00 93.25 291 GLY A O 1
ATOM 2358 N N . ARG A 1 292 ? -8.134 -17.112 -13.965 1.00 93.88 292 ARG A N 1
ATOM 2359 C CA . ARG A 1 292 ? -9.033 -16.660 -15.049 1.00 93.88 292 ARG A CA 1
ATOM 2360 C C . ARG A 1 292 ? -8.453 -16.979 -16.422 1.00 93.88 292 ARG A C 1
ATOM 2362 O O . ARG A 1 292 ? -7.251 -16.890 -16.618 1.00 93.88 292 ARG A O 1
ATOM 2369 N N . ASP A 1 293 ? -9.293 -17.208 -17.423 1.00 93.38 293 ASP A N 1
ATOM 2370 C CA . ASP A 1 293 ? -8.802 -17.549 -18.770 1.00 93.38 293 ASP A CA 1
ATOM 2371 C C . ASP A 1 293 ? -7.999 -16.407 -19.431 1.00 93.38 293 ASP A C 1
ATOM 2373 O O . ASP A 1 293 ? -6.958 -16.623 -20.069 1.00 93.38 293 ASP A O 1
ATOM 2377 N N . ALA A 1 294 ? -8.482 -15.168 -19.272 1.00 93.69 294 ALA A N 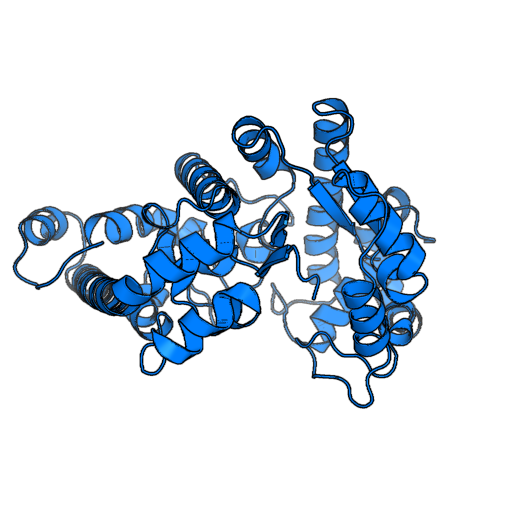1
ATOM 2378 C CA . ALA A 1 294 ? -7.903 -13.959 -19.855 1.00 93.69 294 ALA A CA 1
ATOM 2379 C C . ALA A 1 294 ? -8.359 -12.684 -19.122 1.00 93.69 294 ALA A C 1
ATOM 2381 O O . ALA A 1 294 ? -9.309 -12.696 -18.336 1.00 93.69 294 ALA A O 1
ATOM 2382 N N . CYS A 1 295 ? -7.698 -11.559 -19.416 1.00 93.44 295 CYS A N 1
ATOM 2383 C CA . CYS A 1 295 ? -8.128 -10.249 -18.925 1.00 93.44 295 CYS A CA 1
ATOM 2384 C C . CYS A 1 295 ? -9.401 -9.751 -19.623 1.00 93.44 295 CYS A C 1
ATOM 2386 O O . CYS A 1 295 ? -9.570 -9.939 -20.831 1.00 93.44 295 CYS A O 1
ATOM 2388 N N . SER A 1 296 ? -10.287 -9.075 -18.881 1.00 92.88 296 SER A N 1
ATOM 2389 C CA . SER A 1 296 ? -11.560 -8.599 -19.436 1.00 92.88 296 SER A CA 1
ATOM 2390 C C . SER A 1 296 ? -11.377 -7.534 -20.518 1.00 92.88 296 SER A C 1
ATOM 2392 O O . SER A 1 296 ? -10.445 -6.724 -20.498 1.00 92.88 296 SER A O 1
ATOM 2394 N N . VAL A 1 297 ? -12.335 -7.469 -21.445 1.00 93.56 297 VAL A N 1
ATOM 2395 C CA . VAL A 1 297 ? -12.376 -6.442 -22.500 1.00 93.56 297 VAL A CA 1
ATOM 2396 C C . VAL A 1 297 ? -12.401 -5.032 -21.896 1.00 93.56 297 VAL A C 1
ATOM 2398 O O . VAL A 1 297 ? -11.772 -4.108 -22.412 1.00 93.56 297 VAL A O 1
ATOM 2401 N N . GLN A 1 298 ? -13.098 -4.852 -20.775 1.00 93.44 298 GLN A N 1
ATOM 2402 C CA . GLN A 1 298 ? -13.190 -3.590 -20.046 1.00 93.44 298 GLN A CA 1
ATOM 2403 C C . GLN A 1 298 ? -11.839 -3.189 -19.447 1.00 93.44 298 GLN A C 1
ATOM 2405 O O . GLN A 1 298 ? -11.475 -2.011 -19.506 1.00 93.44 298 GLN A O 1
ATOM 2410 N N . TRP A 1 299 ? -11.080 -4.144 -18.898 1.00 93.50 299 TRP A N 1
ATOM 2411 C CA . TRP A 1 299 ? -9.719 -3.893 -18.432 1.00 93.50 299 TRP A CA 1
ATOM 2412 C C . TRP A 1 299 ? -8.794 -3.520 -19.598 1.00 93.50 299 TRP A C 1
ATOM 2414 O O . TRP A 1 299 ? -8.109 -2.501 -19.517 1.00 93.50 299 TRP A O 1
ATOM 2424 N N . GLN A 1 300 ? -8.845 -4.257 -20.713 1.00 93.12 300 GLN A N 1
ATOM 2425 C CA . GLN A 1 300 ? -8.025 -3.984 -21.904 1.00 93.12 300 GLN A CA 1
ATOM 2426 C C . GLN A 1 300 ? -8.299 -2.593 -22.500 1.00 93.12 300 GLN A C 1
ATOM 2428 O O . GLN A 1 300 ? -7.372 -1.838 -22.805 1.00 93.12 300 GLN A O 1
ATOM 2433 N N . ARG A 1 301 ? -9.577 -2.212 -22.627 1.00 93.56 301 ARG A N 1
ATOM 2434 C CA . ARG A 1 301 ? -9.971 -0.864 -23.075 1.00 93.56 301 ARG A CA 1
ATOM 2435 C C . ARG A 1 301 ? -9.468 0.205 -22.113 1.00 93.56 301 ARG A C 1
ATOM 2437 O O . ARG A 1 301 ? -8.918 1.212 -22.552 1.00 93.56 301 ARG A O 1
ATOM 2444 N N . PHE A 1 302 ? -9.631 -0.028 -20.810 1.00 92.69 302 PHE A N 1
ATOM 2445 C CA . PHE A 1 302 ? -9.193 0.907 -19.784 1.00 92.69 302 PHE A CA 1
ATOM 2446 C C . PHE A 1 302 ? -7.680 1.125 -19.812 1.00 92.69 302 PHE A C 1
ATOM 2448 O O . PHE A 1 302 ? -7.255 2.275 -19.814 1.00 92.69 302 PHE A O 1
ATOM 2455 N N . ILE A 1 303 ? -6.869 0.064 -19.866 1.00 93.12 303 ILE A N 1
ATOM 2456 C CA . ILE A 1 303 ? -5.412 0.219 -19.827 1.00 93.12 303 ILE A CA 1
ATOM 2457 C C . ILE A 1 303 ? -4.886 0.901 -21.091 1.00 93.12 303 ILE A C 1
ATOM 2459 O O . ILE A 1 303 ? -4.035 1.779 -20.990 1.00 93.12 303 ILE A O 1
ATOM 2463 N N . LYS A 1 304 ? -5.448 0.585 -22.268 1.00 91.81 304 LYS A N 1
ATOM 2464 C CA . LYS A 1 304 ? -5.108 1.264 -23.528 1.00 91.81 304 LYS A CA 1
ATOM 2465 C C . LYS A 1 304 ? -5.433 2.756 -23.466 1.00 91.81 304 LYS A C 1
ATOM 2467 O O . LYS A 1 304 ? -4.638 3.570 -23.923 1.00 91.81 304 LYS A O 1
ATOM 2472 N N . TYR A 1 305 ? -6.586 3.106 -22.897 1.00 92.81 305 TYR A N 1
ATOM 2473 C CA . TYR A 1 305 ? -6.966 4.498 -22.674 1.00 92.81 305 TYR A CA 1
ATOM 2474 C C . TYR A 1 305 ? -6.053 5.179 -21.643 1.00 92.81 305 TYR A C 1
ATOM 2476 O O . TYR A 1 30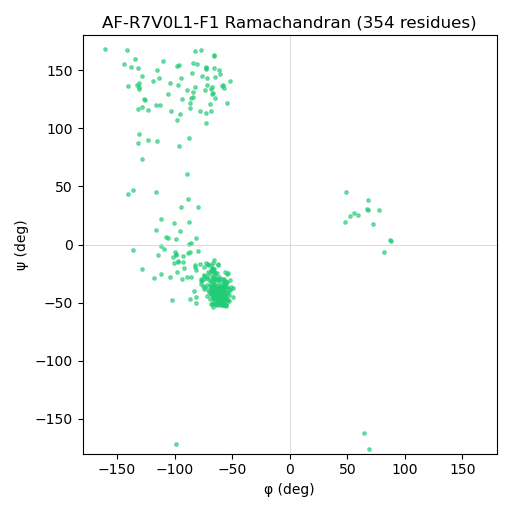5 ? -5.621 6.305 -21.858 1.00 92.81 305 TYR A O 1
ATOM 2484 N N . ALA A 1 306 ? -5.711 4.497 -20.548 1.00 92.56 306 ALA A N 1
ATOM 2485 C CA . ALA A 1 306 ? -4.882 5.053 -19.484 1.00 92.56 306 ALA A CA 1
ATOM 2486 C C . ALA A 1 306 ? -3.440 5.340 -19.930 1.00 92.56 306 ALA A C 1
ATOM 2488 O O . ALA A 1 306 ? -2.877 6.360 -19.539 1.00 92.56 306 ALA A O 1
ATOM 2489 N N . THR A 1 307 ? -2.846 4.488 -20.768 1.00 92.06 307 THR A N 1
ATOM 2490 C CA . THR A 1 307 ? -1.456 4.647 -21.235 1.00 92.06 307 THR A CA 1
ATOM 2491 C C . THR A 1 307 ? -1.308 5.531 -22.477 1.00 92.06 307 THR A C 1
ATOM 2493 O O . THR A 1 307 ? -0.176 5.811 -22.882 1.00 92.06 307 THR A O 1
ATOM 2496 N N . ARG A 1 308 ? -2.425 5.952 -23.087 1.00 91.81 308 ARG A N 1
ATOM 2497 C CA . ARG A 1 308 ? -2.491 6.807 -24.289 1.00 91.81 308 ARG A CA 1
ATOM 2498 C C . ARG A 1 308 ? -3.629 7.831 -24.188 1.00 91.81 308 ARG A C 1
ATOM 2500 O O . ARG A 1 308 ? -4.416 8.001 -25.116 1.00 91.81 308 ARG A O 1
ATOM 2507 N N . ALA A 1 309 ? -3.771 8.451 -23.024 1.00 90.62 309 ALA A N 1
ATOM 2508 C CA . ALA A 1 309 ? -4.832 9.411 -22.746 1.00 90.62 309 ALA A CA 1
ATOM 2509 C C . ALA A 1 309 ? -4.587 10.744 -23.469 1.00 90.62 309 ALA A C 1
ATOM 2511 O O . ALA A 1 309 ? -3.452 11.163 -23.639 1.00 90.62 309 ALA A O 1
ATOM 2512 N N . ASN A 1 310 ? -5.633 11.499 -23.801 1.00 89.81 310 ASN A N 1
ATOM 2513 C CA . ASN A 1 310 ? -5.445 12.808 -24.451 1.00 89.81 310 ASN A CA 1
ATOM 2514 C C . ASN A 1 310 ? -4.634 13.795 -23.592 1.00 89.81 310 ASN A C 1
ATOM 2516 O O . ASN A 1 310 ? -3.941 14.663 -24.115 1.00 89.81 310 ASN A O 1
ATOM 2520 N N . LYS A 1 311 ? -4.718 13.664 -22.263 1.00 89.56 311 LYS A N 1
ATOM 2521 C CA . LYS A 1 311 ? -3.985 14.490 -21.305 1.00 89.56 311 LYS A CA 1
ATOM 2522 C C . LYS A 1 311 ? -3.485 13.637 -20.146 1.00 89.56 311 LYS A C 1
ATOM 2524 O O . LYS A 1 311 ? -4.230 12.826 -19.595 1.00 89.56 311 LYS A O 1
ATOM 2529 N N . SER A 1 312 ? -2.236 13.861 -19.752 1.00 88.75 312 SER A N 1
ATOM 2530 C CA . SER A 1 312 ? -1.665 13.263 -18.545 1.00 88.75 312 SER A CA 1
ATOM 2531 C C . SER A 1 312 ? -2.331 13.833 -17.289 1.00 88.75 312 SER A C 1
ATOM 2533 O O . SER A 1 312 ? -2.523 15.042 -17.168 1.00 88.75 312 SER A O 1
ATOM 2535 N N . SER A 1 313 ? -2.672 12.975 -16.327 1.00 85.81 313 SER A N 1
ATOM 2536 C CA . SER A 1 313 ? -3.410 13.359 -15.111 1.00 85.81 313 SER A CA 1
ATOM 2537 C C . SER A 1 313 ? -2.501 13.815 -13.955 1.00 85.81 313 SER A C 1
ATOM 2539 O O . SER A 1 313 ? -2.745 13.449 -12.807 1.00 85.81 313 SER A O 1
ATOM 2541 N N . GLY A 1 314 ? -1.436 14.564 -14.255 1.00 81.06 314 GLY A N 1
ATOM 2542 C CA . GLY A 1 314 ? -0.439 15.010 -13.272 1.00 81.06 314 GLY A CA 1
ATOM 2543 C C . GLY A 1 314 ? 0.433 13.887 -12.691 1.00 81.06 314 GLY A C 1
ATOM 2544 O O . GLY A 1 314 ? 0.333 12.720 -13.086 1.00 81.06 314 GLY A O 1
ATOM 2545 N N . ASP A 1 315 ? 1.283 14.248 -11.729 1.00 73.50 315 ASP A N 1
ATOM 2546 C CA . ASP A 1 315 ? 2.364 13.395 -11.216 1.00 73.50 315 ASP A CA 1
ATOM 2547 C C . ASP A 1 315 ? 1.890 12.134 -10.492 1.00 73.50 315 ASP A C 1
ATOM 2549 O O . ASP A 1 315 ? 2.518 11.075 -10.598 1.00 73.50 315 ASP A O 1
ATOM 2553 N N . PHE A 1 316 ? 0.769 12.227 -9.781 1.00 76.19 316 PHE A N 1
ATOM 2554 C CA . PHE A 1 316 ? 0.196 11.129 -8.997 1.00 76.19 316 PHE A CA 1
ATOM 2555 C C . PHE A 1 316 ? -0.955 10.416 -9.702 1.00 76.19 316 PHE A C 1
ATOM 2557 O O . PHE A 1 316 ? -1.452 9.408 -9.210 1.00 76.19 316 PHE A O 1
ATOM 2564 N N . GLY A 1 317 ? -1.400 10.925 -10.851 1.00 81.94 317 GLY A N 1
ATOM 2565 C CA . GLY A 1 317 ? -2.472 10.286 -11.595 1.00 81.94 317 GLY A CA 1
ATOM 2566 C C . GLY A 1 317 ? -1.970 9.133 -12.464 1.00 81.94 317 GLY A C 1
ATOM 2567 O O . GLY A 1 317 ? -0.774 8.999 -12.723 1.00 81.94 317 GLY A O 1
ATOM 2568 N N . ILE A 1 318 ? -2.906 8.323 -12.954 1.00 87.44 318 ILE A N 1
ATOM 2569 C CA . ILE A 1 318 ? -2.635 7.088 -13.710 1.00 87.44 318 ILE A CA 1
ATOM 2570 C C . ILE A 1 318 ? -2.739 7.247 -15.235 1.00 87.44 318 ILE A C 1
ATOM 2572 O O . ILE A 1 318 ? -2.387 6.328 -15.968 1.00 87.44 318 ILE A O 1
ATOM 2576 N N . PHE A 1 319 ? -3.218 8.395 -15.726 1.00 91.69 319 PHE A N 1
ATOM 2577 C CA . PHE A 1 319 ? -3.356 8.669 -17.157 1.00 91.69 319 PHE A CA 1
ATOM 2578 C C . PHE A 1 319 ? -2.080 9.305 -17.709 1.00 91.69 319 PHE A C 1
ATOM 2580 O O . PHE A 1 319 ? -1.538 10.250 -17.121 1.00 91.69 319 PHE A O 1
ATOM 2587 N N . ARG A 1 320 ? -1.601 8.797 -18.843 1.00 91.25 320 ARG A N 1
ATOM 2588 C CA . ARG A 1 320 ? -0.420 9.286 -19.563 1.00 91.25 320 ARG A CA 1
ATOM 2589 C C . ARG A 1 320 ? -0.763 9.472 -21.029 1.00 91.25 320 ARG A C 1
ATOM 2591 O O . ARG A 1 320 ? -1.335 8.568 -21.628 1.00 91.25 320 ARG A O 1
ATOM 2598 N N . SER A 1 321 ? -0.373 10.605 -21.602 1.00 91.00 321 SER A N 1
ATOM 2599 C CA . SER A 1 321 ? -0.435 10.802 -23.054 1.00 91.00 321 SER A CA 1
ATOM 2600 C C . SER A 1 321 ? 0.531 9.904 -23.806 1.00 91.00 321 SER A C 1
ATOM 2602 O O . SER A 1 321 ? 0.175 9.345 -24.841 1.00 91.00 321 SER A O 1
ATOM 2604 N N . ASN A 1 322 ? 1.710 9.682 -23.230 1.00 90.81 322 ASN A N 1
ATOM 2605 C CA . ASN A 1 322 ? 2.672 8.708 -23.711 1.00 90.81 322 ASN A CA 1
ATOM 2606 C C . ASN A 1 322 ? 3.170 7.830 -22.556 1.00 90.81 322 ASN A C 1
ATOM 2608 O O . ASN A 1 322 ? 4.098 8.182 -21.829 1.00 90.81 322 ASN A O 1
ATOM 2612 N N . GLY A 1 323 ? 2.555 6.660 -22.372 1.00 88.00 323 GLY A N 1
ATOM 2613 C CA . GLY A 1 323 ? 3.000 5.696 -21.365 1.00 88.00 323 GLY A CA 1
ATOM 2614 C C . GLY A 1 323 ? 4.451 5.241 -21.569 1.00 88.00 323 GLY A C 1
ATOM 2615 O O . GLY A 1 323 ? 5.184 5.110 -20.591 1.00 88.00 323 GLY A O 1
ATOM 2616 N N . ALA A 1 324 ? 4.900 5.056 -22.815 1.00 91.31 324 ALA A N 1
ATOM 2617 C CA . ALA A 1 324 ? 6.247 4.558 -23.113 1.00 91.31 324 ALA A CA 1
ATOM 2618 C C . ALA A 1 324 ? 7.353 5.527 -22.657 1.00 91.31 324 ALA A C 1
ATOM 2620 O O . ALA A 1 324 ? 8.427 5.098 -22.237 1.00 91.31 324 ALA A O 1
ATOM 2621 N N . GLU A 1 325 ? 7.073 6.831 -22.645 1.00 90.06 325 GLU A N 1
ATOM 2622 C CA . GLU A 1 325 ? 7.987 7.834 -22.094 1.00 90.06 325 GLU A CA 1
ATOM 2623 C C . GLU A 1 325 ? 8.312 7.551 -20.619 1.00 90.06 325 GLU A C 1
ATOM 2625 O O . GLU A 1 325 ? 9.466 7.623 -20.197 1.00 90.06 325 GLU A O 1
ATOM 2630 N N . SER A 1 326 ? 7.322 7.123 -19.830 1.00 86.50 326 SER A N 1
ATOM 2631 C CA . SER A 1 326 ? 7.539 6.779 -18.421 1.00 86.50 326 SER A CA 1
ATOM 2632 C C . SER A 1 326 ? 8.436 5.547 -18.223 1.00 86.50 326 SER A C 1
ATOM 2634 O O . SER A 1 326 ? 9.038 5.400 -17.159 1.00 86.50 326 SER A O 1
ATOM 2636 N N . VAL A 1 327 ? 8.566 4.688 -19.237 1.00 92.06 327 VAL A N 1
ATOM 2637 C CA . VAL A 1 327 ? 9.471 3.529 -19.226 1.00 92.06 327 VAL A CA 1
ATOM 2638 C C . VAL A 1 327 ? 10.897 3.950 -19.571 1.00 92.06 327 VAL A C 1
ATOM 2640 O O . VAL A 1 327 ? 11.845 3.543 -18.901 1.00 92.06 327 VAL A O 1
ATOM 2643 N N . HIS A 1 328 ? 11.062 4.784 -20.598 1.00 91.81 328 HIS A N 1
ATOM 2644 C CA . HIS A 1 328 ? 12.379 5.074 -21.167 1.00 91.81 328 HIS A CA 1
ATOM 2645 C C . HIS A 1 328 ? 13.031 6.353 -20.648 1.00 91.81 328 HIS A C 1
ATOM 2647 O O . HIS A 1 328 ? 14.234 6.517 -20.835 1.00 91.81 328 HIS A O 1
ATOM 2653 N N . SER A 1 329 ? 12.286 7.243 -19.990 1.00 89.75 329 SER A N 1
ATOM 2654 C CA . SER A 1 329 ? 12.780 8.583 -19.668 1.00 89.75 329 SER A CA 1
ATOM 2655 C C . SER A 1 329 ? 14.074 8.571 -18.854 1.00 89.75 329 SER A C 1
ATOM 2657 O O . SER A 1 329 ? 14.950 9.373 -19.139 1.00 89.75 329 SER A O 1
ATOM 2659 N N . TRP A 1 330 ? 14.291 7.637 -17.924 1.00 93.06 330 TRP A N 1
ATOM 2660 C CA . TRP A 1 330 ? 15.555 7.550 -17.168 1.00 93.06 330 TRP A CA 1
ATOM 2661 C C . TRP A 1 330 ? 16.815 7.481 -18.048 1.00 93.06 330 TRP A C 1
ATOM 2663 O O . TRP A 1 330 ? 17.870 7.934 -17.623 1.00 93.06 330 TRP A O 1
ATOM 2673 N N . ARG A 1 331 ? 16.705 7.013 -19.296 1.00 93.31 331 ARG A N 1
ATOM 2674 C CA . ARG A 1 331 ? 17.813 6.980 -20.267 1.00 93.31 331 ARG A CA 1
ATOM 2675 C C . ARG A 1 331 ? 18.266 8.365 -20.733 1.00 93.31 331 ARG A C 1
ATOM 2677 O O . ARG A 1 331 ? 19.347 8.487 -21.285 1.00 93.31 331 ARG A O 1
ATOM 2684 N N . LEU A 1 332 ? 17.436 9.386 -20.528 1.00 92.50 332 LEU A N 1
ATOM 2685 C CA . LEU A 1 332 ? 17.735 10.785 -20.842 1.00 92.50 332 LEU A CA 1
ATOM 2686 C C . LEU A 1 332 ? 18.441 11.509 -19.685 1.00 92.50 332 LEU A C 1
ATOM 2688 O O . LEU A 1 332 ? 18.667 12.711 -19.768 1.00 92.50 332 LEU A O 1
ATOM 2692 N N . MET A 1 333 ? 18.711 10.820 -18.572 1.00 92.00 333 MET A N 1
ATOM 2693 C CA . MET A 1 333 ? 19.453 11.403 -17.457 1.00 92.00 333 MET A CA 1
ATOM 2694 C C . MET A 1 333 ? 20.940 11.542 -17.806 1.00 92.00 333 MET A C 1
ATOM 2696 O O . MET A 1 333 ? 21.455 10.737 -18.585 1.00 92.00 333 MET A O 1
ATOM 2700 N N . PRO A 1 334 ? 21.654 12.507 -17.199 1.00 93.50 334 PRO A N 1
ATOM 2701 C CA . PRO A 1 334 ? 23.106 12.575 -17.290 1.00 93.50 334 PRO A CA 1
ATOM 2702 C C . PRO A 1 334 ? 23.762 11.243 -16.906 1.00 93.50 334 PRO A C 1
ATOM 2704 O O . PRO A 1 334 ? 23.370 10.604 -15.929 1.00 93.50 334 PRO A O 1
ATOM 2707 N N . SER A 1 335 ? 24.814 10.846 -17.628 1.00 93.75 335 SER A N 1
ATOM 2708 C CA . SER A 1 335 ? 25.529 9.585 -17.369 1.00 93.75 335 SER A CA 1
ATOM 2709 C C . SER A 1 335 ? 26.052 9.479 -15.935 1.00 93.75 335 SER A C 1
ATOM 2711 O O . SER A 1 335 ? 26.090 8.385 -15.378 1.00 93.75 335 SER A O 1
ATOM 2713 N N . LYS A 1 336 ? 26.414 10.615 -15.323 1.00 92.69 336 LYS A N 1
ATOM 2714 C CA . LYS A 1 336 ? 26.825 10.691 -13.918 1.00 92.69 336 LYS A CA 1
ATOM 2715 C C . LYS A 1 336 ? 25.702 10.253 -12.973 1.00 92.69 336 LYS A C 1
ATOM 2717 O O . LYS A 1 336 ? 25.936 9.399 -12.129 1.00 92.69 336 LYS A O 1
ATOM 2722 N N . ASP A 1 337 ? 24.485 10.754 -13.169 1.00 92.25 337 ASP A N 1
ATOM 2723 C CA . ASP A 1 337 ? 23.335 10.396 -12.333 1.00 92.25 337 ASP A CA 1
ATOM 2724 C C . ASP A 1 337 ? 22.991 8.908 -12.479 1.00 92.25 337 ASP A C 1
ATOM 2726 O O . ASP A 1 337 ? 22.703 8.225 -11.498 1.00 92.25 337 ASP A O 1
ATOM 2730 N N . ILE A 1 338 ? 23.065 8.372 -13.703 1.00 93.62 338 ILE A N 1
ATOM 2731 C CA . ILE A 1 338 ? 22.863 6.936 -13.947 1.00 93.62 338 ILE A CA 1
ATOM 2732 C C . ILE A 1 338 ? 23.937 6.114 -13.220 1.00 93.62 338 ILE A C 1
ATOM 2734 O O . ILE A 1 338 ? 23.607 5.104 -12.594 1.00 93.62 338 ILE A O 1
ATOM 2738 N N . ALA A 1 339 ? 25.202 6.543 -13.267 1.00 93.62 339 ALA A N 1
ATOM 2739 C CA . ALA A 1 339 ? 26.297 5.888 -12.558 1.00 93.62 339 ALA A CA 1
ATOM 2740 C C . ALA A 1 339 ? 26.104 5.933 -11.030 1.00 93.62 339 ALA A C 1
ATOM 2742 O O . ALA A 1 339 ? 26.293 4.912 -10.364 1.00 93.62 339 ALA A O 1
ATOM 2743 N N . ASP A 1 340 ? 25.648 7.064 -10.489 1.00 92.56 340 ASP A N 1
ATOM 2744 C CA . ASP A 1 340 ? 25.367 7.239 -9.061 1.00 92.56 340 ASP A CA 1
ATOM 2745 C C . ASP A 1 340 ? 24.224 6.327 -8.582 1.00 92.56 340 ASP A C 1
ATOM 2747 O O . ASP A 1 340 ? 24.327 5.720 -7.513 1.00 92.56 340 ASP A O 1
ATOM 2751 N N . ILE A 1 341 ? 23.170 6.141 -9.389 1.00 94.25 341 ILE A N 1
ATOM 2752 C CA . ILE A 1 341 ? 22.119 5.145 -9.104 1.00 94.25 341 ILE A CA 1
ATOM 2753 C C . ILE A 1 341 ? 22.704 3.733 -9.165 1.00 94.25 341 ILE A C 1
ATOM 2755 O O . ILE A 1 341 ? 22.523 2.926 -8.248 1.00 94.25 341 ILE A O 1
ATOM 2759 N N . ASN A 1 342 ? 23.419 3.417 -10.247 1.00 95.19 342 ASN A N 1
ATOM 2760 C CA . ASN A 1 342 ? 23.953 2.080 -10.492 1.00 95.19 342 ASN A CA 1
ATOM 2761 C C . ASN A 1 342 ? 24.945 1.632 -9.410 1.00 95.19 342 ASN A C 1
ATOM 2763 O O . ASN A 1 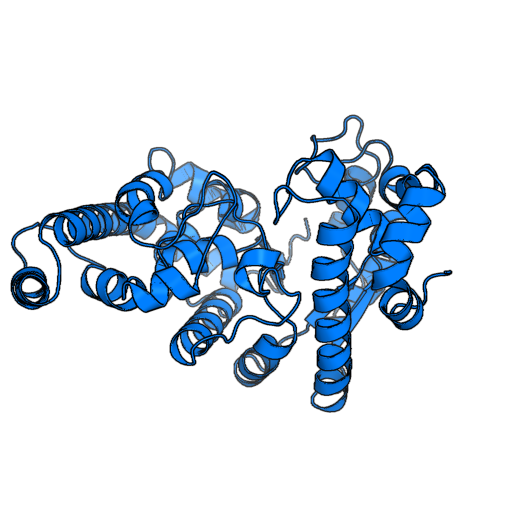342 ? 24.985 0.436 -9.112 1.00 95.19 342 ASN A O 1
ATOM 2767 N N . LYS A 1 343 ? 25.650 2.563 -8.751 1.00 95.06 343 LYS A N 1
ATOM 2768 C CA . LYS A 1 343 ? 26.499 2.285 -7.581 1.00 95.06 343 LYS A CA 1
ATOM 2769 C C . LYS A 1 343 ? 25.777 1.461 -6.508 1.00 95.06 343 LYS A C 1
ATOM 2771 O O . LYS A 1 343 ? 26.394 0.591 -5.900 1.00 95.06 343 LYS A O 1
ATOM 2776 N N . TYR A 1 344 ? 24.482 1.702 -6.297 1.00 94.88 344 TYR A N 1
ATOM 2777 C CA . TYR A 1 344 ? 23.668 0.978 -5.312 1.00 94.88 344 TYR A CA 1
ATOM 2778 C C . TYR A 1 344 ? 22.730 -0.055 -5.942 1.00 94.88 344 TYR A C 1
ATOM 2780 O O . TYR A 1 344 ? 22.378 -1.050 -5.308 1.00 94.88 344 TYR A O 1
ATOM 2788 N N . CYS A 1 345 ? 22.317 0.164 -7.189 1.00 96.75 345 CYS A N 1
ATOM 2789 C CA . CYS A 1 345 ? 21.220 -0.579 -7.800 1.00 96.75 345 CYS A CA 1
ATOM 2790 C C . CYS A 1 345 ? 21.650 -1.698 -8.750 1.00 96.75 345 CYS A C 1
ATOM 2792 O O . CYS A 1 345 ? 20.803 -2.514 -9.111 1.00 96.75 345 CYS A O 1
ATOM 2794 N N . VAL A 1 346 ? 22.930 -1.795 -9.140 1.00 96.44 346 VAL A N 1
ATOM 2795 C CA . VAL A 1 346 ? 23.390 -2.771 -10.151 1.00 96.44 346 VAL A CA 1
ATOM 2796 C C . VAL A 1 346 ? 23.015 -4.219 -9.809 1.00 96.44 346 VAL A C 1
ATOM 2798 O O . VAL A 1 346 ? 22.643 -4.989 -10.695 1.00 96.44 346 VAL A O 1
ATOM 2801 N N . GLY A 1 347 ? 23.050 -4.586 -8.523 1.00 96.44 347 GLY A N 1
ATOM 2802 C CA . GLY A 1 347 ? 22.634 -5.912 -8.062 1.00 96.44 347 GLY A CA 1
ATOM 2803 C C . GLY A 1 347 ? 21.161 -6.189 -8.366 1.00 96.44 347 GLY A C 1
ATOM 2804 O O . GLY A 1 347 ? 20.838 -7.210 -8.968 1.00 96.44 347 GLY A O 1
ATOM 2805 N N . VAL A 1 348 ? 20.282 -5.242 -8.030 1.00 97.06 348 VAL A N 1
ATOM 2806 C CA . VAL A 1 348 ? 18.833 -5.339 -8.266 1.00 97.06 348 VAL A CA 1
ATOM 2807 C C . VAL A 1 348 ? 18.505 -5.286 -9.757 1.00 97.06 348 VAL A C 1
ATOM 2809 O O . VAL A 1 348 ? 17.699 -6.080 -10.233 1.00 97.06 348 VAL A O 1
ATOM 2812 N N . VAL A 1 349 ? 19.158 -4.402 -10.518 1.00 97.25 349 VAL A N 1
ATOM 2813 C CA . VAL A 1 349 ? 19.012 -4.306 -11.983 1.00 97.25 349 VAL A CA 1
ATOM 2814 C C . VAL A 1 349 ? 19.241 -5.676 -12.624 1.00 97.25 349 VAL A C 1
ATOM 2816 O O . VAL A 1 349 ? 18.395 -6.148 -13.384 1.00 97.25 349 VAL A O 1
ATOM 2819 N N . ARG A 1 350 ? 20.326 -6.363 -12.243 1.00 96.88 350 ARG A N 1
ATOM 2820 C CA . ARG A 1 350 ? 20.630 -7.721 -12.719 1.00 96.88 350 ARG A CA 1
ATOM 2821 C C . ARG A 1 350 ? 19.622 -8.757 -12.222 1.00 96.88 350 ARG A C 1
ATOM 2823 O O . ARG A 1 350 ? 19.145 -9.553 -13.023 1.00 96.88 350 ARG A O 1
ATOM 2830 N N . GLN A 1 351 ? 19.275 -8.740 -10.933 1.00 96.31 351 GLN A N 1
ATOM 2831 C CA . GLN A 1 351 ? 18.312 -9.678 -10.334 1.00 96.31 351 GLN A CA 1
ATOM 2832 C C . GLN A 1 351 ? 16.936 -9.627 -11.011 1.00 96.31 351 GLN A C 1
ATOM 2834 O O . GLN A 1 351 ? 16.310 -10.664 -11.207 1.00 96.31 351 GLN A O 1
ATOM 2839 N N . LEU A 1 352 ? 16.493 -8.435 -11.412 1.00 96.44 352 LEU A N 1
ATOM 2840 C CA . LEU A 1 352 ? 15.227 -8.225 -12.113 1.00 96.44 352 LEU A CA 1
ATOM 2841 C C . LEU A 1 352 ? 15.339 -8.412 -13.638 1.00 96.44 352 LEU A C 1
ATOM 2843 O O . LEU A 1 352 ? 14.354 -8.241 -14.361 1.00 96.44 352 LEU A O 1
ATOM 2847 N N . GLY A 1 353 ? 16.521 -8.764 -14.153 1.00 95.75 353 GLY A N 1
ATOM 2848 C CA . GLY A 1 353 ? 16.761 -9.003 -15.575 1.00 95.75 353 GLY A CA 1
ATOM 2849 C C . GLY A 1 353 ? 16.658 -7.740 -16.434 1.00 95.75 353 GLY A C 1
ATOM 2850 O O . GLY A 1 353 ? 16.077 -7.787 -17.519 1.00 95.75 353 GLY A O 1
ATOM 2851 N N . TYR A 1 354 ? 17.134 -6.602 -15.932 1.00 95.81 354 TYR A N 1
ATOM 2852 C CA . TYR A 1 354 ? 17.363 -5.389 -16.721 1.00 95.81 354 TYR A CA 1
ATOM 2853 C C . TYR A 1 354 ? 18.831 -5.305 -17.156 1.00 95.81 354 TYR A C 1
ATOM 2855 O O . TYR A 1 354 ? 19.726 -5.838 -16.499 1.00 95.81 354 TYR A O 1
ATOM 2863 N N . SER A 1 355 ? 19.088 -4.605 -18.260 1.00 91.94 355 SER A N 1
ATOM 2864 C CA . SER 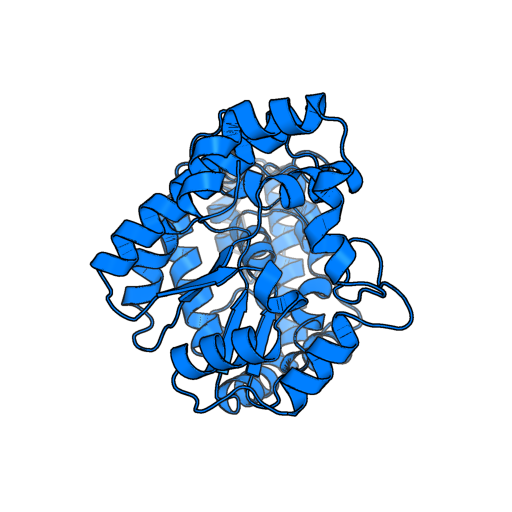A 1 355 ? 20.449 -4.300 -18.714 1.00 91.94 355 SER A CA 1
ATOM 2865 C C . SER A 1 355 ? 21.097 -3.251 -17.810 1.00 91.94 355 SER A C 1
ATOM 2867 O O . SER A 1 355 ? 20.437 -2.276 -17.438 1.00 91.94 355 SER A O 1
ATOM 2869 N N . VAL A 1 356 ? 22.372 -3.456 -17.465 1.00 85.19 356 VAL A N 1
ATOM 2870 C CA . VAL A 1 356 ? 23.164 -2.540 -16.621 1.00 85.19 356 VAL A CA 1
ATOM 2871 C C . VAL A 1 356 ? 23.500 -1.259 -17.360 1.00 85.19 356 VAL A C 1
ATOM 2873 O O . VAL A 1 356 ? 23.902 -1.367 -18.536 1.00 85.19 356 VAL A O 1
#